Protein AF-A0A967I4G0-F1 (afdb_monomer)

Mean predicted aligned error: 12.25 Å

Structure (mmCIF, N/CA/C/O backbone):
data_AF-A0A967I4G0-F1
#
_entry.id   AF-A0A967I4G0-F1
#
loop_
_atom_site.group_PDB
_atom_site.id
_atom_site.type_symbol
_atom_site.label_atom_id
_atom_site.label_alt_id
_atom_site.label_comp_id
_atom_site.label_asym_id
_atom_site.label_entity_id
_atom_site.label_seq_id
_atom_site.pdbx_PDB_ins_code
_atom_site.Cartn_x
_atom_site.Cartn_y
_atom_site.Cartn_z
_atom_site.occupancy
_atom_site.B_iso_or_equiv
_atom_site.auth_seq_id
_atom_site.auth_comp_id
_atom_site.auth_asym_id
_atom_site.auth_atom_id
_atom_site.pdbx_PDB_model_num
ATOM 1 N N . MET A 1 1 ? 4.626 -1.215 22.649 1.00 49.34 1 MET A N 1
ATOM 2 C CA . MET A 1 1 ? 3.553 -0.242 22.939 1.00 49.34 1 MET A CA 1
ATOM 3 C C . MET A 1 1 ? 3.989 0.599 24.127 1.00 49.34 1 MET A C 1
ATOM 5 O O . MET A 1 1 ? 4.621 0.041 25.017 1.00 49.34 1 MET A O 1
ATOM 9 N N . GLY A 1 2 ? 3.728 1.909 24.134 1.00 54.84 2 GLY A N 1
ATOM 10 C CA . GLY A 1 2 ? 3.783 2.669 25.385 1.00 54.84 2 GLY A CA 1
ATOM 11 C C . GLY A 1 2 ? 2.720 2.101 26.324 1.00 54.84 2 GLY A C 1
ATOM 12 O O . GLY A 1 2 ? 1.726 1.551 25.845 1.00 54.84 2 GLY A O 1
ATOM 13 N N . ARG A 1 3 ? 2.945 2.145 27.636 1.00 63.28 3 ARG A N 1
ATOM 14 C CA . ARG A 1 3 ? 1.943 1.693 28.605 1.00 63.28 3 ARG A CA 1
ATOM 15 C C . ARG A 1 3 ? 0.714 2.592 28.424 1.00 63.28 3 ARG A C 1
ATOM 17 O O . ARG A 1 3 ? 0.801 3.780 28.715 1.00 63.28 3 ARG A O 1
ATOM 24 N N . ILE A 1 4 ? -0.373 2.062 27.857 1.00 71.00 4 ILE A N 1
ATOM 25 C CA . ILE A 1 4 ? -1.622 2.819 27.714 1.00 71.00 4 ILE A CA 1
ATOM 26 C C . ILE A 1 4 ? -2.096 3.104 29.138 1.00 71.00 4 ILE A C 1
ATOM 28 O O . ILE A 1 4 ? -2.285 2.164 29.915 1.00 71.00 4 ILE A O 1
ATOM 32 N N . ASN A 1 5 ? -2.186 4.385 29.506 1.00 81.44 5 ASN A N 1
ATOM 33 C CA . ASN A 1 5 ? -2.624 4.751 30.846 1.00 81.44 5 ASN A CA 1
ATOM 34 C C . ASN A 1 5 ? -4.075 4.297 31.042 1.00 81.44 5 ASN A C 1
ATOM 36 O O . ASN A 1 5 ? -4.870 4.314 30.101 1.00 81.44 5 ASN A O 1
ATOM 40 N N . ARG A 1 6 ? -4.418 3.901 32.268 1.00 84.00 6 ARG A N 1
ATOM 41 C CA . ARG A 1 6 ? -5.764 3.455 32.621 1.00 84.00 6 ARG A CA 1
ATOM 42 C C . ARG A 1 6 ? -6.803 4.521 32.275 1.00 84.00 6 ARG A C 1
ATOM 44 O O . ARG A 1 6 ? -7.818 4.174 31.695 1.00 84.00 6 ARG A O 1
ATOM 51 N N . GLU A 1 7 ? -6.498 5.791 32.527 1.00 86.38 7 GLU A N 1
ATOM 52 C CA . GLU A 1 7 ? -7.340 6.947 32.173 1.00 86.38 7 GLU A CA 1
ATOM 53 C C . GLU A 1 7 ? -7.761 6.952 30.699 1.00 86.38 7 GLU A C 1
ATOM 55 O O . GLU A 1 7 ? -8.931 7.130 30.393 1.00 86.38 7 GLU A O 1
ATOM 60 N N . ILE A 1 8 ? -6.835 6.656 29.788 1.00 86.38 8 ILE A N 1
ATOM 61 C CA . ILE A 1 8 ? -7.104 6.658 28.344 1.00 86.38 8 ILE A CA 1
ATOM 62 C C . ILE A 1 8 ? -7.954 5.449 27.949 1.00 86.38 8 ILE A C 1
ATOM 64 O O . ILE A 1 8 ? -8.812 5.542 27.080 1.00 86.38 8 ILE A O 1
ATOM 68 N N . ILE A 1 9 ? -7.759 4.300 28.604 1.00 90.00 9 ILE A N 1
ATOM 69 C CA . ILE A 1 9 ? -8.622 3.128 28.395 1.00 90.00 9 ILE A CA 1
ATOM 70 C C . ILE A 1 9 ? -10.056 3.441 28.845 1.00 90.00 9 ILE A C 1
ATOM 72 O O . ILE A 1 9 ? -11.003 3.036 28.172 1.00 90.00 9 ILE A O 1
ATOM 76 N N . GLU A 1 10 ? -10.221 4.141 29.970 1.00 90.25 10 GLU A N 1
ATOM 77 C CA . GLU A 1 10 ? -11.528 4.598 30.455 1.00 90.25 10 GLU A CA 1
ATOM 78 C C . GLU A 1 10 ? -12.162 5.607 29.490 1.00 90.25 10 GLU A C 1
ATOM 80 O O . GLU A 1 10 ? -13.326 5.447 29.140 1.00 90.25 10 GLU A O 1
ATOM 85 N N . GLU A 1 11 ? -11.395 6.586 29.004 1.00 91.69 11 GLU A N 1
ATOM 86 C CA . GLU A 1 11 ? -11.850 7.588 28.032 1.00 91.69 11 GLU A CA 1
ATOM 87 C C . GLU A 1 11 ? -12.345 6.932 26.736 1.00 91.69 11 GLU A C 1
ATOM 89 O O . GLU A 1 11 ? -13.460 7.191 26.282 1.00 91.69 11 GLU A O 1
ATOM 94 N N . VAL A 1 12 ? -11.562 5.998 26.186 1.00 92.44 12 VAL A N 1
ATOM 95 C CA . VAL A 1 12 ? -11.944 5.226 24.994 1.00 92.44 12 VAL A CA 1
ATOM 96 C C . VAL A 1 12 ? -13.203 4.402 25.247 1.00 92.44 12 VAL A C 1
ATOM 98 O O . VAL A 1 12 ? -14.070 4.328 24.378 1.00 92.44 12 VAL A O 1
ATOM 101 N N . ARG A 1 13 ? -13.334 3.792 26.430 1.00 91.75 13 ARG A N 1
ATOM 102 C CA . ARG A 1 13 ? -14.531 3.021 26.783 1.00 91.75 13 ARG A CA 1
ATOM 103 C C . ARG A 1 13 ? -15.763 3.909 26.919 1.00 91.75 13 ARG A C 1
ATOM 105 O O . ARG A 1 13 ? -16.829 3.506 26.479 1.00 91.75 13 ARG A O 1
ATOM 112 N N . ALA A 1 14 ? -15.618 5.087 27.518 1.00 91.25 14 ALA A N 1
ATOM 113 C CA . ALA A 1 14 ? -16.711 6.028 27.729 1.00 91.25 14 ALA A CA 1
ATOM 114 C C . ALA A 1 14 ? -17.219 6.632 26.411 1.00 91.25 14 ALA A C 1
ATOM 116 O O . ALA A 1 14 ? -18.417 6.863 26.270 1.00 91.25 14 ALA A O 1
ATOM 117 N N . ALA A 1 15 ? -16.331 6.850 25.437 1.00 92.06 15 ALA A N 1
ATOM 118 C CA . ALA A 1 15 ? -16.714 7.321 24.106 1.00 92.06 15 ALA A CA 1
ATOM 119 C C . ALA A 1 15 ? -17.385 6.232 23.246 1.00 92.06 15 ALA A C 1
ATOM 121 O O . ALA A 1 15 ? -18.187 6.538 22.363 1.00 92.06 15 ALA A O 1
ATOM 122 N N . ALA A 1 16 ? -17.062 4.960 23.488 1.00 93.31 16 ALA A N 1
ATOM 123 C CA . ALA A 1 16 ? -17.513 3.843 22.671 1.00 93.31 16 ALA A CA 1
ATOM 124 C C . ALA A 1 16 ? -18.860 3.270 23.136 1.00 93.31 16 ALA A C 1
ATOM 126 O O . ALA A 1 16 ? -18.896 2.344 23.946 1.00 93.31 16 ALA A O 1
ATOM 127 N N . ASN A 1 17 ? -19.967 3.752 22.557 1.00 94.19 17 ASN A N 1
ATOM 128 C CA . ASN A 1 17 ? -21.273 3.127 22.775 1.00 94.19 17 ASN A CA 1
ATOM 129 C C . ASN A 1 17 ? -21.304 1.718 22.155 1.00 94.19 17 ASN A C 1
ATOM 131 O O . ASN A 1 17 ? -21.181 1.543 20.939 1.00 94.19 17 ASN A O 1
ATOM 135 N N . ILE A 1 18 ? -21.500 0.697 22.992 1.00 95.31 18 ILE A N 1
ATOM 136 C CA . ILE A 1 18 ? -21.485 -0.701 22.556 1.00 95.31 18 ILE A CA 1
ATOM 137 C C . ILE A 1 18 ? -22.593 -1.033 21.544 1.00 95.31 18 ILE A C 1
ATOM 139 O O . ILE A 1 18 ? -22.374 -1.871 20.672 1.00 95.31 18 ILE A O 1
ATOM 143 N N . VAL A 1 19 ? -23.760 -0.386 21.626 1.00 95.56 19 VAL A N 1
ATOM 144 C CA . VAL A 1 19 ? -24.883 -0.606 20.701 1.00 95.56 19 VAL A CA 1
ATOM 145 C C . VAL A 1 19 ? -24.501 -0.151 19.298 1.00 95.56 19 VAL A C 1
ATOM 147 O O . VAL A 1 19 ? -24.737 -0.889 18.344 1.00 95.56 19 VAL A O 1
ATOM 150 N N . ASP A 1 20 ? -23.842 1.001 19.176 1.00 93.56 20 ASP A N 1
ATOM 151 C CA . ASP A 1 20 ? -23.389 1.543 17.891 1.00 93.56 20 ASP A CA 1
ATOM 152 C C . ASP A 1 20 ? -22.274 0.690 17.285 1.00 93.56 20 ASP A C 1
ATOM 154 O O . ASP A 1 20 ? -22.271 0.394 16.085 1.00 93.56 20 ASP A O 1
ATOM 158 N N . ILE A 1 21 ? -21.323 0.262 18.122 1.00 94.12 21 ILE A N 1
ATOM 159 C CA . ILE A 1 21 ? -20.233 -0.602 17.678 1.00 94.12 21 ILE A CA 1
ATOM 160 C C . ILE A 1 21 ? -20.801 -1.933 17.200 1.00 94.12 21 ILE A C 1
ATOM 162 O O . ILE A 1 21 ? -20.600 -2.265 16.038 1.00 94.12 21 ILE A O 1
ATOM 166 N N . VAL A 1 22 ? -21.551 -2.667 18.025 1.00 95.38 22 VAL A N 1
ATOM 167 C CA . VAL A 1 22 ? -22.118 -3.968 17.633 1.00 95.38 22 VAL A CA 1
ATOM 168 C C . VAL A 1 22 ? -23.094 -3.830 16.465 1.00 95.38 22 VAL A C 1
ATOM 170 O O . VAL A 1 22 ? -23.056 -4.649 15.549 1.00 95.38 22 VAL A O 1
ATOM 173 N N . GLY A 1 23 ? -23.932 -2.791 16.461 1.00 93.75 23 GLY A N 1
ATOM 174 C CA . GLY A 1 23 ? -24.919 -2.530 15.413 1.00 93.75 23 GLY A CA 1
ATOM 175 C C . GLY A 1 23 ? -24.299 -2.338 14.028 1.00 93.75 23 GLY A C 1
ATOM 176 O O . GLY A 1 23 ? -24.94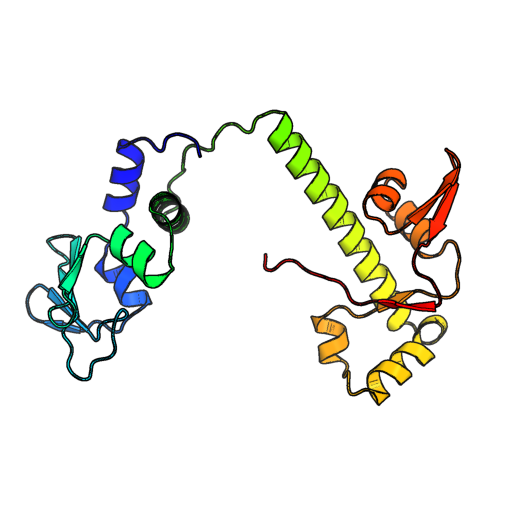8 -2.617 13.023 1.00 93.75 23 GLY A O 1
ATOM 177 N N . SER A 1 24 ? -23.025 -1.933 13.964 1.00 91.88 24 SER A N 1
ATOM 178 C CA . SER A 1 24 ? -22.279 -1.864 12.701 1.00 91.88 24 SER A CA 1
ATOM 179 C C . SER A 1 24 ? -21.849 -3.231 12.144 1.00 91.88 24 SER A C 1
ATOM 181 O O . SER A 1 24 ? -21.518 -3.320 10.966 1.00 91.88 24 SER A O 1
ATOM 183 N N . TYR A 1 25 ? -21.896 -4.295 12.954 1.00 91.38 25 TYR A N 1
ATOM 184 C CA . TYR A 1 25 ? -21.557 -5.670 12.553 1.00 91.38 25 TYR A CA 1
ATOM 185 C C . TYR A 1 25 ? -22.778 -6.585 12.452 1.00 91.38 25 TYR A C 1
ATOM 187 O O . TYR A 1 25 ? -22.784 -7.526 11.662 1.00 91.38 25 TYR A O 1
ATOM 195 N N . VAL A 1 26 ? -23.796 -6.349 13.279 1.00 91.94 26 VAL A N 1
ATOM 196 C CA . VAL A 1 26 ? -24.963 -7.224 13.414 1.00 91.94 26 VAL A CA 1
ATOM 197 C C . VAL A 1 26 ? -26.227 -6.383 13.430 1.00 91.94 26 VAL A C 1
ATOM 199 O O . VAL A 1 26 ? -26.307 -5.372 14.123 1.00 91.94 26 VAL A O 1
ATOM 202 N N . SER A 1 27 ? -27.261 -6.838 12.720 1.00 93.50 27 SER A N 1
ATOM 203 C CA . SER A 1 27 ? -28.579 -6.211 12.801 1.00 93.50 27 SER A CA 1
ATOM 204 C C . SER A 1 27 ? -29.185 -6.427 14.190 1.00 93.50 27 SER A C 1
ATOM 206 O O . SER A 1 27 ? -29.548 -7.543 14.568 1.00 93.50 27 SER A O 1
ATOM 208 N N . LEU A 1 28 ? -29.284 -5.340 14.952 1.00 95.12 28 LEU A N 1
ATOM 209 C CA . LEU A 1 28 ? -29.861 -5.314 16.288 1.00 95.12 28 LEU A CA 1
ATOM 210 C C . LEU A 1 28 ? -31.288 -4.759 16.247 1.00 95.12 28 LEU A C 1
ATOM 212 O O . LEU A 1 28 ? -31.550 -3.715 15.653 1.00 95.12 28 LEU A O 1
ATOM 216 N N . ARG A 1 29 ? -32.219 -5.426 16.933 1.00 94.81 29 ARG A N 1
ATOM 217 C CA . ARG A 1 29 ? -33.592 -4.947 17.145 1.00 94.81 29 ARG A CA 1
ATOM 218 C C . ARG A 1 29 ? -33.825 -4.647 18.616 1.00 94.81 29 ARG A C 1
ATOM 220 O O . ARG A 1 29 ? -33.497 -5.457 19.482 1.00 94.81 29 ARG A O 1
ATOM 227 N N . LYS A 1 30 ? -34.421 -3.493 18.910 1.00 95.38 30 LYS A N 1
ATOM 228 C CA . LYS A 1 30 ? -34.739 -3.097 20.285 1.00 95.38 30 LYS A CA 1
ATOM 229 C C . LYS A 1 30 ? -35.846 -3.988 20.855 1.00 95.38 30 LYS A C 1
ATOM 231 O O . LYS A 1 30 ? -36.896 -4.150 20.237 1.00 95.38 30 LYS A O 1
ATOM 236 N N . ARG A 1 31 ? -35.623 -4.545 22.046 1.00 92.06 31 ARG A N 1
ATOM 237 C CA . ARG A 1 31 ? -36.577 -5.372 22.795 1.00 92.06 31 ARG A CA 1
ATOM 238 C C . ARG A 1 31 ? -36.558 -4.959 24.267 1.00 92.06 31 ARG A C 1
ATOM 240 O O . ARG A 1 31 ? -35.669 -5.331 25.033 1.00 92.06 31 ARG A O 1
ATOM 247 N N . GLY A 1 32 ? -37.550 -4.163 24.661 1.00 92.19 32 GLY A N 1
ATOM 248 C CA . GLY A 1 32 ? -37.581 -3.536 25.982 1.00 92.19 32 GLY A CA 1
ATOM 249 C C . GLY A 1 32 ? -36.410 -2.563 26.158 1.00 92.19 32 GLY A C 1
ATOM 250 O O . GLY A 1 32 ? -36.247 -1.638 25.362 1.00 92.19 32 GLY A O 1
ATOM 251 N N . LYS A 1 33 ? -35.594 -2.782 27.194 1.00 91.38 33 LYS A N 1
ATOM 252 C CA . LYS A 1 33 ? -34.411 -1.959 27.504 1.00 91.38 33 LYS A CA 1
ATOM 253 C C . LYS A 1 33 ? -33.136 -2.380 26.760 1.00 91.38 33 LYS A C 1
ATOM 255 O O . LYS A 1 33 ? -32.160 -1.641 26.778 1.00 91.38 33 LYS A O 1
ATOM 260 N N . ASN A 1 34 ? -33.134 -3.553 26.130 1.00 96.31 34 ASN A N 1
ATOM 261 C CA . ASN A 1 34 ? -31.957 -4.120 25.473 1.00 96.31 34 ASN A CA 1
ATOM 262 C C . ASN A 1 34 ? -32.158 -4.203 23.957 1.00 96.31 34 ASN A C 1
ATOM 264 O O . ASN A 1 34 ? -33.260 -4.019 23.439 1.00 96.31 34 ASN A O 1
ATOM 268 N N . TYR A 1 35 ? -31.085 -4.535 23.254 1.00 97.25 35 TYR A N 1
ATOM 269 C CA . TYR A 1 35 ? -31.076 -4.835 21.831 1.00 97.25 35 TYR A CA 1
ATOM 270 C C . TYR A 1 35 ? -30.759 -6.313 21.624 1.00 97.25 35 TYR A C 1
ATOM 272 O O . TYR A 1 35 ? -29.977 -6.881 22.379 1.00 97.25 35 TYR A O 1
ATOM 280 N N . MET A 1 36 ? -31.375 -6.941 20.628 1.00 96.75 36 MET A N 1
ATOM 281 C CA . MET A 1 36 ? -31.236 -8.370 20.357 1.00 96.75 36 MET A CA 1
ATOM 282 C C . MET A 1 36 ? -30.958 -8.624 18.873 1.00 96.75 36 MET A C 1
ATOM 284 O O . MET A 1 36 ? -31.534 -7.951 18.017 1.00 96.75 36 MET A O 1
ATOM 288 N N . GLY A 1 37 ? -30.101 -9.597 18.570 1.00 95.62 37 GLY A N 1
ATOM 289 C CA . GLY A 1 37 ? -29.737 -10.001 17.211 1.00 95.62 37 GLY A CA 1
ATOM 290 C C . GLY A 1 37 ? -29.201 -11.432 17.156 1.00 95.62 37 GLY A C 1
ATOM 291 O O . GLY A 1 37 ? -29.178 -12.137 18.167 1.00 95.62 37 GLY A O 1
ATOM 292 N N . LEU A 1 38 ? -28.790 -11.866 15.965 1.00 96.19 38 LEU A N 1
ATOM 293 C CA . LEU A 1 38 ? -28.080 -13.135 15.785 1.00 96.19 38 LEU A CA 1
ATOM 294 C C . LEU A 1 38 ? -26.639 -12.993 16.274 1.00 96.19 38 LEU A C 1
ATOM 296 O O . LEU A 1 38 ? -26.001 -11.969 16.039 1.00 96.19 38 LEU A O 1
ATOM 300 N N . CYS A 1 39 ? -26.113 -14.010 16.945 1.00 95.25 39 CYS A N 1
ATOM 301 C CA . CYS A 1 39 ? -24.733 -13.973 17.402 1.00 95.25 39 CYS A CA 1
ATOM 302 C C . CYS A 1 39 ? -23.734 -13.969 16.231 1.00 95.25 39 CYS A C 1
ATOM 304 O O . CYS A 1 39 ? -23.818 -14.829 15.356 1.00 95.25 39 CYS A O 1
ATOM 306 N N . PRO A 1 40 ? -22.732 -13.069 16.226 1.00 93.56 40 PRO A N 1
ATOM 307 C CA . PRO A 1 40 ? -21.667 -13.095 15.225 1.00 93.56 40 PRO A CA 1
ATOM 308 C C . PRO A 1 40 ? -20.578 -14.139 15.526 1.00 93.56 40 PRO A C 1
ATOM 310 O O . PRO A 1 40 ? -19.663 -14.312 14.727 1.00 93.56 40 PRO A O 1
ATOM 313 N N . PHE A 1 41 ? -20.628 -14.806 16.686 1.00 94.19 41 PHE A N 1
ATOM 314 C CA . PHE A 1 41 ? -19.570 -15.710 17.158 1.00 94.19 41 PHE A CA 1
ATOM 315 C C . PHE A 1 41 ? -19.896 -17.197 16.993 1.00 94.19 41 PHE A C 1
ATOM 317 O O . PHE A 1 41 ? -18.999 -18.030 17.109 1.00 94.19 41 PHE A O 1
ATOM 324 N N . HIS A 1 42 ? -21.154 -17.549 16.730 1.00 93.31 42 HIS A N 1
ATOM 325 C CA . HIS A 1 42 ? -21.575 -18.919 16.435 1.00 93.31 42 HIS A CA 1
ATOM 326 C C . HIS A 1 42 ? -22.805 -18.910 15.525 1.00 93.31 42 HIS A C 1
ATOM 328 O O . HIS A 1 42 ? -23.552 -17.937 15.485 1.00 93.31 42 HIS A O 1
ATOM 334 N N . GLY A 1 43 ? -23.020 -19.998 14.785 1.00 91.69 43 GLY A N 1
ATOM 335 C CA . GLY A 1 43 ? -24.183 -20.130 13.909 1.00 91.69 43 GLY A CA 1
ATOM 336 C C . GLY A 1 43 ? -25.445 -20.503 14.688 1.00 91.69 43 GLY A C 1
ATOM 337 O O . GLY A 1 43 ? -25.491 -21.561 15.313 1.00 91.69 43 GLY A O 1
ATOM 338 N N . GLU A 1 44 ? -26.480 -19.669 14.608 1.00 91.12 44 GLU A N 1
ATOM 339 C CA . GLU A 1 44 ? -27.808 -19.928 15.174 1.00 91.12 44 GLU A CA 1
ATOM 340 C C . GLU A 1 44 ? -28.924 -19.399 14.265 1.00 91.12 44 GLU A C 1
ATOM 342 O O . GLU A 1 44 ? -28.692 -18.534 13.420 1.00 91.12 44 GLU A O 1
ATOM 347 N N . LYS A 1 45 ? -30.139 -19.940 14.424 1.00 90.50 45 LYS A N 1
ATOM 348 C CA . LYS A 1 45 ? -31.337 -19.476 13.699 1.00 90.50 45 LYS A CA 1
ATOM 349 C C . LYS A 1 45 ? -32.157 -18.472 14.505 1.00 90.50 45 LYS A C 1
ATOM 351 O O . LYS A 1 45 ? -32.733 -17.556 13.925 1.00 90.50 45 LYS A O 1
ATOM 356 N N . ASP A 1 46 ? -32.186 -18.643 15.823 1.00 92.06 46 ASP A N 1
ATOM 357 C CA . ASP A 1 46 ? -32.947 -17.797 16.733 1.00 92.06 46 ASP A CA 1
ATOM 358 C C . ASP A 1 46 ? -32.032 -16.748 17.385 1.00 92.06 46 ASP A C 1
ATOM 360 O O . ASP A 1 46 ? -30.939 -17.099 17.831 1.00 92.06 46 ASP A O 1
ATOM 364 N N . PRO A 1 47 ? -32.446 -15.469 17.471 1.00 93.12 47 PRO A N 1
ATOM 365 C CA . PRO A 1 47 ? -31.644 -14.419 18.097 1.00 93.12 47 PRO A CA 1
ATOM 366 C C . PRO A 1 47 ? -31.360 -14.706 19.578 1.00 93.12 47 PRO A C 1
ATOM 368 O O . PRO A 1 47 ? -32.270 -14.631 20.407 1.00 93.12 47 PRO A O 1
ATOM 371 N N . SER A 1 48 ? -30.100 -14.975 19.933 1.00 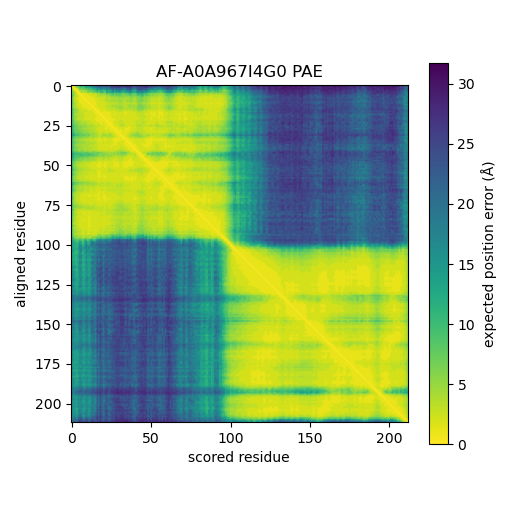94.38 48 SER A N 1
ATOM 372 C CA . SER A 1 48 ? -29.680 -15.140 21.334 1.00 94.38 48 SER A CA 1
ATOM 373 C C . SER A 1 48 ? -28.676 -14.083 21.805 1.00 94.38 48 SER A C 1
ATOM 375 O O . SER A 1 48 ? -28.362 -14.007 22.999 1.00 94.38 48 SER A O 1
ATOM 377 N N . PHE A 1 49 ? -28.203 -13.224 20.899 1.00 97.12 49 PHE A N 1
ATOM 378 C CA . PHE A 1 49 ? -27.243 -12.170 21.198 1.00 97.12 49 PHE A CA 1
ATOM 379 C C . PHE A 1 49 ? -27.946 -10.925 21.726 1.00 97.12 49 PHE A C 1
ATOM 381 O O . PHE A 1 49 ? -28.756 -10.323 21.027 1.00 97.12 49 PHE A O 1
ATOM 388 N N . THR A 1 50 ? -27.638 -10.525 22.958 1.00 96.94 50 THR A N 1
ATOM 389 C CA . THR A 1 50 ? -28.244 -9.373 23.631 1.00 96.94 50 THR A CA 1
ATOM 390 C C . THR A 1 50 ? -27.193 -8.316 23.944 1.00 96.94 50 THR A C 1
ATOM 392 O O . THR A 1 50 ? -26.135 -8.628 24.482 1.00 96.94 50 THR A O 1
ATOM 395 N N . VAL A 1 51 ? -27.507 -7.054 23.665 1.00 97.56 51 VAL A N 1
ATOM 396 C CA . VAL A 1 51 ? -26.688 -5.884 23.997 1.00 97.56 51 VAL A CA 1
ATOM 397 C C . VAL A 1 51 ? -27.472 -4.981 24.939 1.00 97.56 51 VAL A C 1
ATOM 399 O O . VAL A 1 51 ? -28.623 -4.633 24.667 1.00 97.56 51 VAL A O 1
ATOM 402 N N . SER A 1 52 ? -26.860 -4.613 26.060 1.00 96.62 52 SER A N 1
ATOM 403 C CA . SER A 1 52 ? -27.446 -3.710 27.045 1.00 96.62 52 SER A CA 1
ATOM 404 C C . SER A 1 52 ? -26.811 -2.331 26.928 1.00 96.62 52 SER A C 1
ATOM 406 O O . SER A 1 52 ? -25.622 -2.178 27.196 1.00 96.62 52 SER A O 1
ATOM 408 N N . ASP A 1 53 ? -27.618 -1.340 26.555 1.00 94.19 53 ASP A N 1
ATOM 409 C CA . ASP A 1 53 ? -27.196 0.064 26.461 1.00 94.19 53 ASP A CA 1
ATOM 410 C C . ASP A 1 53 ? -26.903 0.649 27.852 1.00 94.19 53 ASP A C 1
ATOM 412 O O . ASP A 1 53 ? -25.889 1.296 28.071 1.00 94.19 53 ASP A O 1
ATOM 416 N N . GLU A 1 54 ? -27.726 0.322 28.850 1.00 93.50 54 GLU A N 1
ATOM 417 C CA . GLU A 1 54 ? -27.532 0.790 30.229 1.00 93.50 54 GLU A CA 1
ATOM 418 C C . GLU A 1 54 ? -26.244 0.236 30.858 1.00 93.50 54 GLU A C 1
ATOM 420 O O . GLU A 1 54 ? -25.506 0.957 31.524 1.00 93.50 54 GLU A O 1
ATOM 425 N N . LYS A 1 55 ? -25.954 -1.052 30.638 1.00 94.38 55 LYS A N 1
ATOM 426 C CA . LYS A 1 55 ? -24.781 -1.713 31.227 1.00 94.38 55 LYS A CA 1
ATOM 427 C C . LYS A 1 55 ? -23.528 -1.633 30.353 1.00 94.38 55 LYS A C 1
ATOM 429 O O . LYS A 1 55 ? -22.466 -2.033 30.818 1.00 94.38 55 LYS A O 1
ATOM 434 N N . GLN A 1 56 ? -23.650 -1.178 29.105 1.00 95.38 56 GLN A N 1
ATOM 435 C CA . GLN A 1 56 ? -22.574 -1.151 28.106 1.00 95.38 56 GLN A CA 1
ATOM 436 C C . GLN A 1 56 ? -21.849 -2.508 27.940 1.00 95.38 56 GLN A C 1
ATOM 438 O O . GLN A 1 56 ? -20.625 -2.583 27.822 1.00 95.38 56 GLN A O 1
ATOM 443 N N . ILE A 1 57 ? -22.620 -3.604 27.925 1.00 96.69 57 ILE A N 1
ATOM 444 C CA . ILE A 1 57 ? -22.125 -4.983 27.754 1.00 96.69 57 ILE A CA 1
ATOM 445 C C . ILE A 1 57 ? -22.973 -5.765 26.751 1.00 96.69 57 ILE A C 1
ATOM 447 O O . ILE A 1 57 ? -24.149 -5.459 26.534 1.00 96.69 57 ILE A O 1
ATOM 451 N N . PHE A 1 58 ? -22.389 -6.821 26.188 1.00 97.38 58 PHE A N 1
ATOM 452 C CA . PHE A 1 58 ? -23.111 -7.833 25.426 1.00 97.38 58 PHE A CA 1
ATOM 453 C C . PHE A 1 58 ? -23.093 -9.184 26.147 1.00 97.38 58 PHE A C 1
ATOM 455 O O . PHE A 1 58 ? -22.179 -9.492 26.917 1.00 97.38 58 PHE A O 1
ATOM 462 N N . HIS A 1 59 ? -24.098 -10.004 25.865 1.00 97.44 59 HIS A N 1
ATOM 463 C CA . HIS A 1 59 ? -24.168 -11.393 26.289 1.00 97.44 59 HIS A CA 1
ATOM 464 C C . HIS A 1 59 ? -24.946 -12.217 25.263 1.00 97.44 59 HIS A C 1
ATOM 466 O O . HIS A 1 59 ? -26.047 -11.849 24.855 1.00 97.44 59 HIS A O 1
ATOM 472 N N . CYS A 1 60 ? -24.395 -13.361 24.886 1.00 96.94 60 CYS A N 1
ATOM 473 C CA . CYS A 1 60 ? -25.021 -14.329 24.011 1.00 96.94 60 CYS A CA 1
ATOM 474 C C . CYS A 1 60 ? -25.534 -15.521 24.817 1.00 96.94 60 CYS A C 1
ATOM 476 O O . CYS A 1 60 ? -24.745 -16.263 25.396 1.00 96.94 60 CYS A O 1
ATOM 478 N N . PHE A 1 61 ? -26.846 -15.749 24.818 1.00 95.31 61 PHE A N 1
ATOM 479 C CA . PHE A 1 61 ? -27.442 -16.859 25.569 1.00 95.31 61 PHE A CA 1
ATOM 480 C C . PHE A 1 61 ? -27.233 -18.233 24.912 1.00 95.31 61 PHE A C 1
ATOM 482 O O . PHE A 1 61 ? -27.318 -19.236 25.609 1.00 95.31 61 PHE A O 1
ATOM 489 N N . GLY A 1 62 ? -26.922 -18.291 23.611 1.00 93.94 62 GLY A N 1
ATOM 490 C CA . GLY A 1 62 ? -26.618 -19.543 22.909 1.00 93.94 62 GLY A CA 1
ATOM 491 C C . GLY A 1 62 ? -25.219 -20.105 23.192 1.00 93.94 62 GLY A C 1
ATOM 492 O O . GLY A 1 62 ? -25.086 -21.284 23.502 1.00 93.94 62 GLY A O 1
ATOM 493 N N . CYS A 1 63 ? -24.170 -19.278 23.107 1.00 94.38 63 CYS A N 1
ATOM 494 C CA . CYS A 1 63 ? -22.775 -19.729 23.255 1.00 94.38 63 CYS A CA 1
ATOM 495 C C . CYS A 1 63 ? -22.059 -19.223 24.517 1.00 94.38 63 CYS A C 1
ATOM 497 O O . CYS A 1 63 ? -20.896 -19.556 24.735 1.00 94.38 63 CYS A O 1
ATOM 499 N N . GLY A 1 64 ? -22.710 -18.387 25.331 1.00 95.00 64 GLY A N 1
ATOM 500 C CA . GLY A 1 64 ? -22.131 -17.814 26.551 1.00 95.00 64 GLY A CA 1
ATOM 501 C C . GLY A 1 64 ? -21.109 -16.697 26.317 1.00 95.00 64 GLY A C 1
ATOM 502 O O . GLY A 1 64 ? -20.517 -16.202 27.273 1.00 95.00 64 GLY A O 1
ATOM 503 N N . ALA A 1 65 ? -20.874 -16.273 25.070 1.00 95.75 65 ALA A N 1
ATOM 504 C CA . ALA A 1 65 ? -19.985 -15.150 24.796 1.00 95.75 65 ALA A CA 1
ATOM 505 C C . ALA A 1 65 ? -20.528 -13.869 25.444 1.00 95.75 65 ALA A C 1
ATOM 507 O O . ALA A 1 65 ? -21.658 -13.462 25.181 1.00 95.75 65 ALA A O 1
ATOM 508 N N . SER A 1 66 ? -19.710 -13.204 26.252 1.00 96.81 66 SER A N 1
ATOM 509 C CA . SER A 1 66 ? -20.088 -11.975 26.946 1.00 96.81 66 SER A CA 1
ATOM 510 C C . SER A 1 66 ? -18.897 -11.052 27.127 1.00 96.81 66 SER A C 1
ATOM 512 O O . SER A 1 66 ? -17.760 -11.527 27.190 1.00 96.81 66 SER A O 1
ATOM 514 N N . GLY A 1 67 ? -19.154 -9.759 27.286 1.00 96.19 67 GLY A N 1
ATOM 515 C CA . GLY A 1 67 ? -18.118 -8.804 27.652 1.00 96.19 67 GLY A CA 1
ATOM 516 C C . GLY A 1 67 ? -18.459 -7.363 27.305 1.00 96.19 67 GLY A C 1
ATOM 517 O O . GLY A 1 67 ? -19.601 -7.018 26.997 1.00 96.19 67 GLY A O 1
ATOM 518 N N . SER A 1 68 ? -17.434 -6.526 27.380 1.00 96.00 68 SER A N 1
ATOM 519 C CA . SER A 1 68 ? -17.460 -5.121 26.992 1.00 96.00 68 SER A CA 1
ATOM 520 C C . SER A 1 68 ? -17.324 -4.941 25.476 1.00 96.00 68 SER A C 1
ATOM 522 O O . SER A 1 68 ? -17.128 -5.892 24.714 1.00 96.00 68 SER A O 1
ATOM 524 N N . VAL A 1 69 ? -17.356 -3.684 25.033 1.00 95.62 69 VAL A N 1
ATOM 525 C CA . VAL A 1 69 ? -17.065 -3.305 23.644 1.00 95.62 69 VAL A CA 1
ATOM 526 C C . VAL A 1 69 ? -15.673 -3.765 23.177 1.00 95.62 69 VAL A C 1
ATOM 528 O O . VAL A 1 69 ? -15.509 -4.147 22.018 1.00 95.62 69 VAL A O 1
ATOM 531 N N . PHE A 1 70 ? -14.679 -3.812 24.075 1.00 96.00 70 PHE A N 1
ATOM 532 C CA . PHE A 1 70 ? -13.346 -4.323 23.743 1.00 96.00 70 PHE A CA 1
ATOM 533 C C . PHE A 1 70 ? -13.381 -5.828 23.494 1.00 96.00 70 PHE A C 1
ATOM 535 O O . PHE A 1 70 ? -12.852 -6.285 22.486 1.00 96.00 70 PHE A O 1
ATOM 542 N N . ASP A 1 71 ? -14.051 -6.589 24.363 1.00 96.31 71 ASP A N 1
ATOM 543 C CA . ASP A 1 71 ? -14.180 -8.043 24.221 1.00 96.31 71 ASP A CA 1
ATOM 544 C C . ASP A 1 71 ? -14.891 -8.415 22.916 1.00 96.31 71 ASP A C 1
ATOM 546 O O . ASP A 1 71 ? -14.525 -9.388 22.252 1.00 96.31 71 ASP A O 1
ATOM 550 N N . PHE A 1 72 ? -15.880 -7.611 22.517 1.00 96.25 72 PHE A N 1
ATOM 551 C CA . PHE A 1 72 ? -16.569 -7.775 21.245 1.00 96.25 72 PHE A CA 1
ATOM 552 C C . PHE A 1 72 ? -15.613 -7.607 20.057 1.00 96.25 72 PHE A C 1
ATOM 554 O O . PHE A 1 72 ? -15.578 -8.466 19.175 1.00 96.25 72 PHE A O 1
ATOM 561 N N . LEU A 1 73 ? -14.813 -6.535 20.029 1.00 94.75 73 LEU A N 1
ATOM 562 C CA . LEU A 1 73 ? -13.842 -6.284 18.954 1.00 94.75 73 LEU A CA 1
ATOM 563 C C . LEU A 1 73 ? -12.722 -7.321 18.925 1.00 94.75 73 LEU A C 1
ATOM 565 O O . LEU A 1 73 ? -12.354 -7.808 17.858 1.00 94.75 73 LEU A O 1
ATOM 569 N N . MET A 1 74 ? -12.218 -7.707 20.096 1.00 95.06 74 MET A N 1
ATOM 570 C CA . MET A 1 74 ? -11.209 -8.755 20.217 1.00 95.06 74 MET A CA 1
ATOM 571 C C . MET A 1 74 ? -11.699 -10.065 19.599 1.00 95.06 74 MET A C 1
ATOM 573 O O . MET A 1 74 ? -10.970 -10.687 18.834 1.00 95.06 74 MET A O 1
ATOM 577 N N . ARG A 1 75 ? -12.950 -10.459 19.867 1.00 94.19 75 ARG A N 1
ATOM 578 C CA . ARG A 1 75 ? -13.536 -11.689 19.317 1.00 94.19 75 ARG A CA 1
ATOM 579 C C . ARG A 1 75 ? -13.902 -11.571 17.841 1.00 94.19 75 ARG A C 1
ATOM 581 O O . ARG A 1 75 ? -13.607 -12.480 17.077 1.00 94.19 75 ARG A O 1
ATOM 588 N N . SER A 1 76 ? -14.534 -10.472 17.437 1.00 91.75 76 SER A N 1
ATOM 589 C CA . SER A 1 76 ? -15.023 -10.292 16.060 1.00 91.75 76 SER A CA 1
ATOM 590 C C . SER A 1 76 ? -13.897 -10.092 15.049 1.00 91.75 76 SER A C 1
ATOM 592 O O . SER A 1 76 ? -14.019 -10.530 13.909 1.00 91.75 76 SER A O 1
ATOM 594 N N . ARG A 1 77 ? -12.793 -9.456 15.457 1.00 88.88 77 ARG A N 1
ATOM 595 C CA . ARG A 1 77 ? -11.667 -9.117 14.576 1.00 88.88 77 ARG A CA 1
ATOM 596 C C . ARG A 1 77 ? -10.360 -9.831 14.922 1.00 88.88 77 ARG A C 1
ATOM 598 O O . ARG A 1 77 ? -9.339 -9.534 14.310 1.00 88.88 77 ARG A O 1
ATOM 605 N N . ASN A 1 78 ? -10.389 -10.764 15.876 1.00 90.38 78 ASN A N 1
ATOM 606 C CA . ASN A 1 78 ? -9.210 -11.472 16.380 1.00 90.38 78 ASN A CA 1
ATOM 607 C C . ASN A 1 78 ? -8.080 -10.509 16.802 1.00 90.38 78 ASN A C 1
ATOM 609 O O . ASN A 1 78 ? -6.916 -10.685 16.441 1.00 90.38 78 ASN A O 1
ATOM 613 N N . LEU A 1 79 ? -8.451 -9.449 17.523 1.00 90.62 79 LEU A N 1
ATOM 614 C CA . LEU A 1 79 ? -7.531 -8.412 17.988 1.00 90.62 79 LEU A CA 1
ATOM 615 C C . LEU A 1 79 ? -7.043 -8.716 19.402 1.00 90.62 79 LEU A C 1
ATOM 617 O O . LEU A 1 79 ? -7.790 -9.212 20.247 1.00 90.62 79 LEU A O 1
ATOM 621 N N . SER A 1 80 ? -5.809 -8.324 19.703 1.00 90.69 80 SER A N 1
ATOM 622 C CA . SER A 1 80 ? -5.372 -8.161 21.088 1.00 90.69 80 SER A CA 1
ATOM 623 C C . SER A 1 80 ? -6.109 -6.994 21.755 1.00 90.69 80 SER A C 1
ATOM 625 O O . SER A 1 80 ? -6.590 -6.071 21.095 1.00 90.69 80 SER A O 1
ATOM 627 N N . PHE A 1 81 ? -6.144 -6.974 23.090 1.00 89.94 81 PHE A N 1
ATOM 628 C CA . PHE A 1 81 ? -6.747 -5.864 23.839 1.00 89.94 81 PHE A CA 1
ATOM 629 C C . PHE A 1 81 ? -6.156 -4.500 23.443 1.00 89.94 81 PHE A C 1
ATOM 631 O O . PHE A 1 81 ? -6.878 -3.525 23.259 1.00 89.94 81 PHE A O 1
ATOM 638 N N . ALA A 1 82 ? -4.836 -4.433 23.250 1.00 87.75 82 ALA A N 1
ATOM 639 C CA . ALA A 1 82 ? -4.160 -3.195 22.882 1.00 87.75 82 ALA A CA 1
ATOM 640 C C . ALA A 1 82 ? -4.529 -2.716 21.464 1.00 87.75 82 ALA A C 1
ATOM 642 O O . ALA A 1 82 ? -4.610 -1.511 21.221 1.00 87.75 82 ALA A O 1
ATOM 643 N N . GLU A 1 83 ? -4.773 -3.643 20.535 1.00 87.94 83 GLU A N 1
ATOM 644 C CA . GLU A 1 83 ? -5.274 -3.332 19.193 1.00 87.94 83 GLU A CA 1
ATOM 645 C C . GLU A 1 83 ? -6.738 -2.886 19.227 1.00 87.94 83 GLU A C 1
ATOM 647 O O . GLU A 1 83 ? -7.066 -1.895 18.581 1.00 87.94 83 GLU A O 1
ATOM 652 N N . ALA A 1 84 ? -7.587 -3.527 20.038 1.00 92.19 84 ALA A N 1
ATOM 653 C CA . ALA A 1 84 ? -8.979 -3.116 20.228 1.00 92.19 84 ALA A CA 1
ATOM 654 C C . ALA A 1 84 ? -9.091 -1.699 20.823 1.00 92.19 84 ALA A C 1
ATOM 656 O O . ALA A 1 84 ? -9.880 -0.884 20.344 1.00 92.19 84 ALA A O 1
ATOM 657 N N . VAL A 1 85 ? -8.251 -1.364 21.813 1.00 91.94 85 VAL A N 1
ATOM 658 C CA . VAL A 1 85 ? -8.156 0.004 22.354 1.00 91.94 85 VAL A CA 1
ATOM 659 C C . VAL A 1 85 ? -7.713 0.990 21.274 1.00 91.94 85 VAL A C 1
ATOM 661 O O . VAL A 1 85 ? -8.294 2.064 21.158 1.00 91.94 85 VAL A O 1
ATOM 664 N N . LYS A 1 86 ? -6.718 0.631 20.455 1.00 89.69 86 LYS A N 1
ATOM 665 C CA . LYS A 1 86 ? -6.229 1.481 19.359 1.00 89.69 86 LYS A CA 1
ATOM 666 C C . LYS A 1 86 ? -7.274 1.722 18.280 1.00 89.69 86 LYS A C 1
ATOM 668 O O . LYS A 1 86 ? -7.376 2.833 17.772 1.00 89.69 86 LYS A O 1
ATOM 673 N N . GLU A 1 87 ? -8.038 0.700 17.935 1.00 90.50 87 GLU A N 1
ATOM 674 C CA . GLU A 1 87 ? -9.099 0.803 16.945 1.00 90.50 87 GLU A CA 1
ATOM 675 C C . GLU A 1 87 ? -10.204 1.760 17.390 1.00 90.50 87 GLU A C 1
ATOM 677 O O . GLU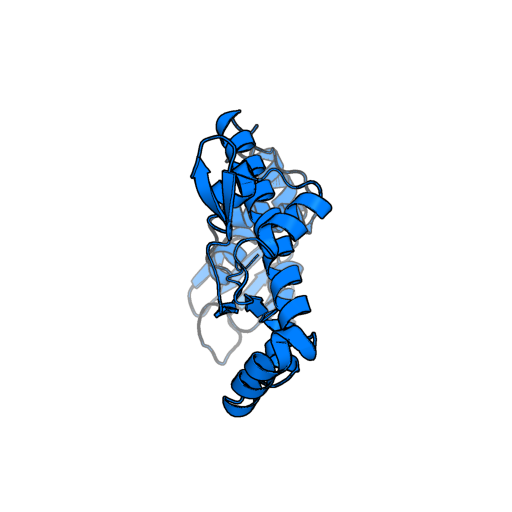 A 1 87 ? -10.564 2.669 16.641 1.00 90.50 87 GLU A O 1
ATOM 682 N N . LEU A 1 88 ? -10.687 1.609 18.626 1.00 91.88 88 LEU A N 1
ATOM 683 C CA . LEU A 1 88 ? -11.695 2.510 19.179 1.00 91.88 88 LEU A CA 1
ATOM 684 C C . LEU A 1 88 ? -11.143 3.923 19.375 1.00 91.88 88 LEU A C 1
ATOM 686 O O . LEU A 1 88 ? -11.802 4.882 18.989 1.00 91.88 88 LEU A O 1
ATOM 690 N N . ALA A 1 89 ? -9.919 4.067 19.882 1.00 90.50 89 ALA A N 1
ATOM 691 C CA . ALA A 1 89 ? -9.291 5.375 20.029 1.00 90.50 89 ALA A CA 1
ATOM 692 C C . ALA A 1 89 ? -9.180 6.112 18.686 1.00 90.50 89 ALA A C 1
ATOM 694 O O . ALA A 1 89 ? -9.541 7.280 18.597 1.00 90.50 89 ALA A O 1
ATOM 695 N N . ASN A 1 90 ? -8.778 5.419 17.615 1.00 89.31 90 ASN A N 1
ATOM 696 C CA . ASN A 1 90 ? -8.749 5.994 16.270 1.00 89.31 90 ASN A CA 1
ATOM 697 C C . ASN A 1 90 ? -10.151 6.376 15.771 1.00 89.31 90 ASN A C 1
ATOM 699 O O . ASN A 1 90 ? -10.314 7.438 15.179 1.00 89.31 90 ASN A O 1
ATOM 703 N N . ARG A 1 91 ? -11.163 5.528 16.009 1.00 90.31 91 ARG A N 1
ATOM 704 C CA . ARG A 1 91 ? -12.552 5.776 15.586 1.00 90.31 91 ARG A CA 1
ATOM 705 C C . ARG A 1 91 ? -13.156 7.012 16.257 1.00 90.31 91 ARG A C 1
ATOM 707 O O . ARG A 1 91 ? -13.904 7.737 15.611 1.00 90.31 91 ARG A O 1
ATOM 714 N N . TYR A 1 92 ? -12.817 7.250 17.522 1.00 89.62 92 TYR A N 1
ATOM 715 C CA . TYR A 1 92 ? -13.297 8.391 18.308 1.00 89.62 92 TYR A CA 1
ATOM 716 C C . TYR A 1 92 ? -12.291 9.551 18.384 1.00 89.62 92 TYR A C 1
ATOM 718 O O . TYR A 1 92 ? -12.491 10.481 19.157 1.00 89.62 92 TYR A O 1
ATOM 726 N N . SER A 1 93 ? -11.223 9.524 17.577 1.00 89.62 93 SER A N 1
ATOM 727 C CA . SER A 1 93 ? -10.165 10.548 17.558 1.00 89.62 93 SER A CA 1
ATOM 728 C C . SER A 1 93 ? -9.519 10.828 18.929 1.00 89.62 93 SER A C 1
ATOM 730 O O . SER A 1 93 ? -9.062 11.941 19.187 1.00 89.62 93 SER A O 1
ATOM 732 N N . ILE A 1 94 ? -9.449 9.821 19.803 1.00 88.00 94 ILE A N 1
ATOM 733 C CA . ILE A 1 94 ? -8.812 9.913 21.121 1.00 88.00 94 ILE A CA 1
ATOM 734 C C . ILE A 1 94 ? -7.304 9.668 20.957 1.00 88.00 94 ILE A C 1
ATOM 736 O O . ILE A 1 94 ? -6.894 8.598 20.486 1.00 88.00 94 ILE A O 1
ATOM 740 N N . PRO A 1 95 ? -6.441 10.627 21.327 1.00 81.50 95 PRO A N 1
ATOM 741 C CA . PRO A 1 95 ? -5.004 10.498 21.142 1.00 81.50 95 PRO A CA 1
ATOM 742 C C . PRO A 1 95 ? -4.420 9.447 22.092 1.00 81.50 95 PRO A C 1
ATOM 744 O O . PRO A 1 95 ? -4.372 9.623 23.306 1.00 81.50 95 PRO A O 1
ATOM 747 N N . LEU A 1 96 ? -3.900 8.351 21.534 1.00 81.06 96 LEU A N 1
ATOM 748 C CA . LEU A 1 96 ? -3.133 7.386 22.317 1.00 81.06 96 LEU A CA 1
ATOM 749 C C . LEU A 1 96 ? -1.688 7.856 22.521 1.00 81.06 96 LEU A C 1
ATOM 751 O O . LEU A 1 96 ? -1.082 8.392 21.587 1.00 81.06 96 LEU A O 1
ATOM 755 N N . PRO A 1 97 ? -1.082 7.580 23.694 1.00 68.31 97 PRO A N 1
ATOM 756 C CA . PRO A 1 97 ? 0.304 7.904 23.959 1.00 68.31 97 PRO A CA 1
ATOM 757 C C . PRO A 1 97 ? 1.156 7.072 23.008 1.00 68.31 97 PRO A C 1
ATOM 759 O O . PRO A 1 97 ? 1.309 5.853 23.151 1.00 68.31 97 PRO A O 1
ATOM 762 N N . GLN A 1 98 ? 1.692 7.732 21.987 1.00 61.41 98 GLN A N 1
ATOM 763 C CA . GLN A 1 98 ? 2.633 7.094 21.092 1.00 61.41 98 GLN A CA 1
ATOM 764 C C . GLN A 1 98 ? 3.872 6.763 21.916 1.00 61.41 98 GLN A C 1
ATOM 766 O O . GLN A 1 98 ? 4.434 7.624 22.596 1.00 61.41 98 GLN A O 1
ATOM 771 N N . ARG A 1 99 ? 4.305 5.497 21.880 1.00 62.47 99 ARG A N 1
ATOM 772 C CA . ARG A 1 99 ? 5.637 5.157 22.381 1.00 62.47 99 ARG A CA 1
ATOM 773 C C . ARG A 1 99 ? 6.596 6.082 21.642 1.00 62.47 99 ARG A C 1
ATOM 775 O O . ARG A 1 99 ? 6.573 6.069 20.411 1.00 62.47 99 ARG A O 1
ATOM 782 N N . GLN A 1 100 ? 7.395 6.865 22.366 1.00 60.84 100 GLN A N 1
ATOM 783 C CA . GLN A 1 100 ? 8.503 7.561 21.725 1.00 60.84 100 GLN A CA 1
ATOM 784 C C . GLN A 1 100 ? 9.305 6.501 20.986 1.00 60.84 100 GLN A C 1
ATOM 786 O O . GLN A 1 100 ? 9.781 5.537 21.595 1.00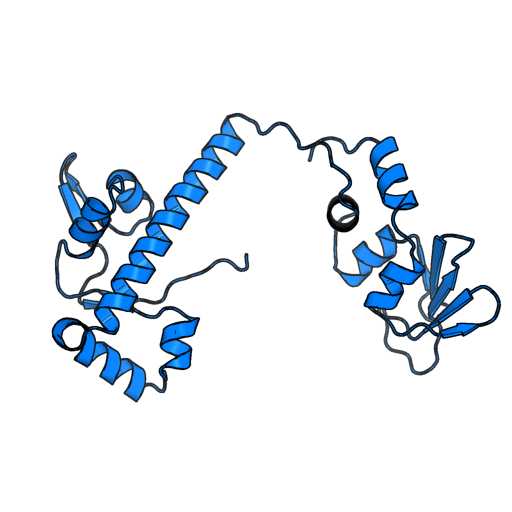 60.84 100 GLN A O 1
ATOM 791 N N . GLU A 1 101 ? 9.354 6.628 19.665 1.00 64.62 101 GLU A N 1
ATOM 792 C CA . GLU A 1 101 ? 10.166 5.732 18.871 1.00 64.62 101 GLU A CA 1
ATOM 793 C C . GLU A 1 101 ? 11.596 5.848 19.353 1.00 64.62 101 GLU A C 1
ATOM 795 O O . GLU A 1 101 ? 12.154 6.942 19.467 1.00 64.62 101 GLU A O 1
ATOM 800 N N . THR A 1 102 ? 12.214 4.703 19.604 1.00 80.00 102 THR A N 1
ATOM 801 C CA . THR A 1 102 ? 13.659 4.681 19.758 1.00 80.00 102 THR A CA 1
ATOM 802 C C . THR A 1 102 ? 14.291 5.264 18.492 1.00 80.00 102 THR A C 1
ATOM 804 O O . THR A 1 102 ? 13.773 5.099 17.382 1.00 80.00 102 THR A O 1
ATOM 807 N N . GLY A 1 103 ? 15.464 5.892 18.613 1.00 83.88 103 GLY A N 1
ATOM 808 C CA . GLY A 1 103 ? 16.188 6.385 17.434 1.00 83.88 103 GLY A CA 1
ATOM 809 C C . GLY A 1 103 ? 16.441 5.287 16.386 1.00 83.88 103 GLY A C 1
ATOM 810 O O . GLY A 1 103 ? 16.567 5.575 15.200 1.00 83.88 103 GLY A O 1
ATOM 811 N N . ARG A 1 104 ? 16.467 4.011 16.800 1.00 83.75 104 ARG A N 1
ATOM 812 C CA . ARG A 1 104 ? 16.533 2.853 15.901 1.00 83.75 104 ARG A CA 1
ATOM 813 C C . ARG A 1 104 ? 15.225 2.627 15.136 1.00 83.75 104 ARG A C 1
ATOM 815 O O . ARG A 1 104 ? 15.289 2.453 13.925 1.00 83.75 104 ARG A O 1
ATOM 822 N N . GLU A 1 105 ? 14.075 2.631 15.808 1.00 81.06 105 GLU A N 1
ATOM 823 C CA . GLU A 1 105 ? 12.757 2.443 15.174 1.00 81.06 105 GLU A CA 1
ATOM 824 C C . GLU A 1 105 ? 12.471 3.543 14.148 1.00 81.06 105 GLU A C 1
ATOM 826 O O . GLU A 1 105 ? 12.145 3.232 13.001 1.00 81.06 105 GLU A O 1
ATOM 831 N N . LYS A 1 106 ? 12.736 4.806 14.509 1.00 85.12 106 LYS A N 1
ATOM 832 C CA . LYS A 1 106 ? 12.589 5.944 13.594 1.00 85.12 106 LYS A CA 1
ATOM 833 C C . 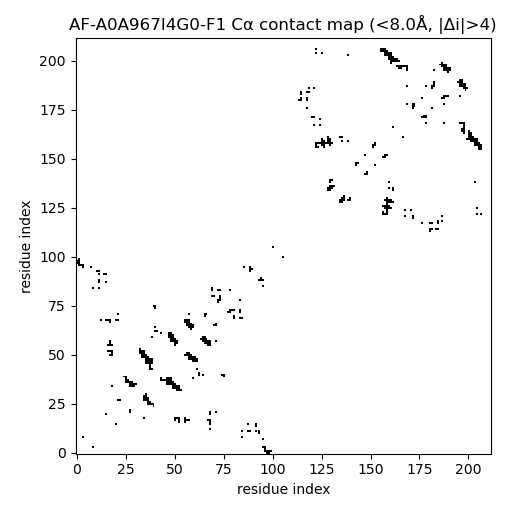LYS A 1 106 ? 13.440 5.770 12.331 1.00 85.12 106 LYS A C 1
ATOM 835 O O . LYS A 1 106 ? 12.921 5.858 11.221 1.00 85.12 106 LYS A O 1
ATOM 840 N N . ARG A 1 107 ? 14.728 5.426 12.482 1.00 88.25 107 ARG A N 1
ATOM 841 C CA . ARG A 1 107 ? 15.633 5.175 11.342 1.00 88.25 107 ARG A CA 1
ATOM 842 C C . ARG A 1 107 ? 15.161 4.026 10.450 1.00 88.25 107 ARG A C 1
ATOM 844 O O . ARG A 1 107 ? 15.275 4.123 9.230 1.00 88.25 107 ARG A O 1
ATOM 851 N N . MET A 1 108 ? 14.639 2.950 11.040 1.00 89.12 108 MET A N 1
ATOM 852 C CA . MET A 1 108 ? 14.102 1.810 10.288 1.00 89.12 108 MET A CA 1
ATOM 853 C C . MET A 1 108 ? 12.852 2.194 9.496 1.00 89.12 108 MET A C 1
ATOM 855 O O . MET A 1 108 ? 12.739 1.816 8.332 1.00 89.12 108 MET A O 1
ATOM 859 N N . ARG A 1 109 ? 11.946 2.980 10.089 1.00 89.19 109 ARG A N 1
ATOM 860 C CA . ARG A 1 109 ? 10.757 3.492 9.399 1.00 89.19 109 ARG A CA 1
ATOM 861 C C . ARG A 1 109 ? 11.138 4.406 8.239 1.00 89.19 109 ARG A C 1
ATOM 863 O O . ARG A 1 109 ? 10.674 4.195 7.126 1.00 89.19 109 ARG A O 1
ATOM 870 N N . GLU A 1 110 ? 12.018 5.377 8.476 1.00 91.94 110 GLU A N 1
ATOM 871 C CA . GLU A 1 110 ? 12.502 6.294 7.437 1.00 91.94 110 GLU A CA 1
ATOM 872 C C . GLU A 1 110 ? 13.219 5.552 6.305 1.00 91.94 110 GLU A C 1
ATOM 874 O O . GLU A 1 110 ? 13.143 5.945 5.142 1.00 91.94 110 GLU A O 1
ATOM 879 N N . LEU A 1 111 ? 13.956 4.483 6.620 1.00 93.06 111 LEU A N 1
ATOM 880 C CA . LEU A 1 111 ? 14.554 3.622 5.606 1.00 93.06 111 LEU A CA 1
ATOM 881 C C . LEU A 1 111 ? 13.485 2.868 4.805 1.00 93.06 111 LEU A C 1
ATOM 883 O O . LEU A 1 111 ? 13.527 2.907 3.580 1.00 93.06 111 LEU A O 1
ATOM 887 N N . ALA A 1 112 ? 12.527 2.224 5.475 1.00 92.69 112 ALA A N 1
ATOM 888 C CA . ALA A 1 112 ? 11.439 1.507 4.813 1.00 92.69 112 ALA A CA 1
ATOM 889 C C . ALA A 1 112 ? 10.643 2.428 3.874 1.00 92.69 112 ALA A C 1
ATOM 891 O O . ALA A 1 112 ? 10.366 2.049 2.740 1.00 92.69 112 ALA A O 1
ATOM 892 N N . GLU A 1 113 ? 10.365 3.658 4.309 1.00 92.75 113 GLU A N 1
ATOM 893 C CA . GLU A 1 113 ? 9.677 4.671 3.507 1.00 92.75 113 GLU A CA 1
ATOM 894 C C . GLU A 1 113 ? 10.458 5.043 2.245 1.00 92.75 113 GLU A C 1
ATOM 896 O O . GLU A 1 113 ? 9.925 5.030 1.136 1.00 92.75 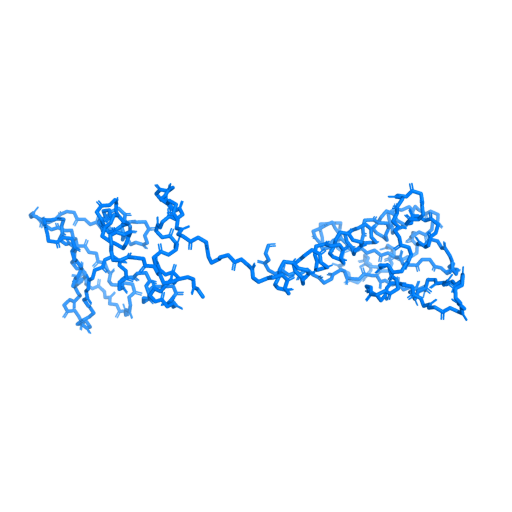113 GLU A O 1
ATOM 901 N N . ARG A 1 114 ? 11.763 5.302 2.392 1.00 95.19 114 ARG A N 1
ATOM 902 C CA . ARG A 1 114 ? 12.643 5.595 1.253 1.00 95.19 114 ARG A CA 1
ATOM 903 C C . ARG A 1 114 ? 12.681 4.443 0.253 1.00 95.19 114 ARG A C 1
ATOM 905 O O . ARG A 1 114 ? 12.604 4.688 -0.948 1.00 95.19 114 ARG A O 1
ATOM 912 N N . LEU A 1 115 ? 12.784 3.203 0.730 1.00 96.25 115 LEU A N 1
ATOM 913 C CA . LEU A 1 115 ? 12.809 2.021 -0.134 1.00 96.25 115 LEU A CA 1
ATOM 914 C C . LEU A 1 115 ? 11.468 1.801 -0.845 1.00 96.25 115 LEU A C 1
ATOM 916 O O . LEU A 1 1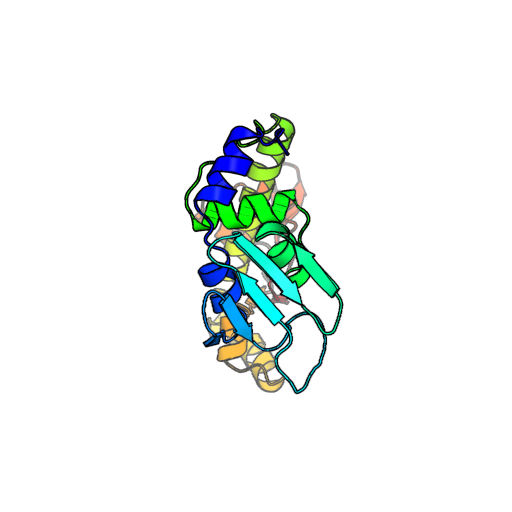15 ? 11.469 1.464 -2.030 1.00 96.25 115 LEU A O 1
ATOM 920 N N . ARG A 1 116 ? 10.338 2.028 -0.162 1.00 95.44 116 ARG A N 1
ATOM 921 C CA . ARG A 1 116 ? 9.001 1.927 -0.765 1.00 95.44 116 ARG A CA 1
ATOM 922 C C . ARG A 1 116 ? 8.829 2.940 -1.887 1.00 95.44 116 ARG A C 1
ATOM 924 O O . ARG A 1 116 ? 8.560 2.547 -3.017 1.00 95.44 116 ARG A O 1
ATOM 931 N N . ARG A 1 117 ? 9.116 4.214 -1.614 1.00 95.88 117 ARG A N 1
ATOM 932 C CA . ARG A 1 117 ? 9.005 5.296 -2.600 1.00 95.88 117 ARG A CA 1
ATOM 933 C C . ARG A 1 117 ? 9.821 5.026 -3.866 1.00 95.88 117 ARG A C 1
ATOM 935 O O . ARG A 1 117 ? 9.399 5.347 -4.973 1.00 95.88 117 ARG A O 1
ATOM 942 N N . VAL A 1 118 ? 11.007 4.438 -3.721 1.00 97.88 118 VAL A N 1
ATOM 943 C CA . VAL A 1 118 ? 11.848 4.089 -4.874 1.00 97.88 118 VAL A CA 1
ATOM 944 C C . VAL A 1 118 ? 11.277 2.901 -5.664 1.00 97.88 118 VAL A C 1
ATOM 946 O O . VAL A 1 118 ? 11.350 2.913 -6.892 1.00 97.88 118 VAL A O 1
ATOM 949 N N . ASN A 1 119 ? 10.661 1.917 -5.002 1.00 97.81 119 ASN A N 1
ATOM 950 C CA . ASN A 1 119 ? 9.946 0.831 -5.683 1.00 97.81 119 ASN A CA 1
ATOM 951 C C . ASN A 1 119 ? 8.695 1.329 -6.421 1.00 97.81 119 ASN A C 1
ATOM 953 O O . ASN A 1 119 ? 8.461 0.904 -7.547 1.00 97.81 119 ASN A O 1
ATOM 957 N N . GLU A 1 120 ? 7.938 2.261 -5.842 1.00 96.81 120 GLU A N 1
ATOM 958 C CA . GLU A 1 120 ? 6.776 2.884 -6.494 1.00 96.81 120 GLU A CA 1
ATOM 959 C C . GLU A 1 120 ? 7.177 3.622 -7.776 1.00 96.81 120 GLU A C 1
ATOM 961 O O . GLU A 1 120 ? 6.560 3.438 -8.825 1.00 96.81 120 GLU A O 1
ATOM 966 N N . LEU A 1 121 ? 8.263 4.401 -7.725 1.00 98.06 121 LEU A N 1
ATOM 967 C CA . LEU A 1 121 ? 8.812 5.069 -8.907 1.00 98.06 121 LEU A CA 1
ATOM 968 C C . LEU A 1 121 ? 9.257 4.068 -9.980 1.00 98.06 121 LEU A C 1
ATOM 970 O O . LEU A 1 121 ? 9.025 4.299 -11.165 1.00 98.06 121 LEU A O 1
ATOM 974 N N . ALA A 1 122 ? 9.884 2.960 -9.582 1.00 98.25 122 ALA A N 1
ATOM 975 C CA . ALA A 1 122 ? 10.296 1.921 -10.519 1.00 98.25 122 ALA A CA 1
ATOM 976 C C . ALA A 1 122 ? 9.095 1.200 -11.149 1.00 98.25 122 ALA A C 1
ATOM 978 O O . ALA A 1 122 ? 9.092 0.977 -12.357 1.00 98.25 122 ALA A O 1
ATOM 979 N N . ALA A 1 123 ? 8.062 0.885 -10.364 1.00 98.00 123 ALA A N 1
ATOM 980 C CA . ALA A 1 123 ? 6.822 0.300 -10.866 1.00 98.00 123 ALA A CA 1
ATOM 981 C C . ALA A 1 123 ? 6.142 1.230 -11.882 1.00 98.00 123 ALA A C 1
ATOM 983 O O . ALA A 1 123 ? 5.800 0.791 -12.977 1.00 98.00 123 ALA A O 1
ATOM 984 N N . ALA A 1 124 ? 6.039 2.526 -11.566 1.00 97.38 124 ALA A N 1
ATOM 985 C CA . ALA A 1 124 ? 5.489 3.525 -12.477 1.00 97.38 124 ALA A CA 1
ATOM 986 C C . ALA A 1 124 ? 6.297 3.626 -13.781 1.00 97.38 124 ALA A C 1
ATOM 988 O O . ALA A 1 124 ? 5.716 3.664 -14.863 1.00 97.38 124 ALA A O 1
ATOM 989 N N . TYR A 1 125 ? 7.632 3.616 -13.695 1.00 98.12 125 TYR A N 1
ATOM 990 C CA . TYR A 1 125 ? 8.504 3.596 -14.870 1.00 98.12 125 TYR A CA 1
ATOM 991 C C . TYR A 1 125 ? 8.259 2.367 -15.748 1.00 98.12 125 TYR A C 1
ATOM 993 O O . TYR A 1 125 ? 8.034 2.506 -16.946 1.00 98.12 125 TYR A O 1
ATOM 1001 N N . PHE A 1 126 ? 8.272 1.164 -15.171 1.00 98.44 126 PHE A N 1
ATOM 1002 C CA . PHE A 1 126 ? 8.090 -0.062 -15.947 1.00 98.44 126 PHE A CA 1
ATOM 1003 C C . PHE A 1 126 ? 6.687 -0.176 -16.544 1.00 98.44 126 PHE A C 1
ATOM 1005 O O . PHE A 1 126 ? 6.545 -0.699 -17.647 1.00 98.44 126 PHE A O 1
ATOM 1012 N N . ASN A 1 127 ? 5.659 0.310 -15.848 1.00 97.94 127 ASN A N 1
ATOM 1013 C CA . ASN A 1 127 ? 4.306 0.385 -16.390 1.00 97.94 127 ASN A CA 1
ATOM 1014 C C . ASN A 1 127 ? 4.238 1.366 -17.570 1.00 97.94 127 ASN A C 1
ATOM 1016 O O . ASN A 1 127 ? 3.743 1.000 -18.630 1.00 97.94 127 ASN A O 1
ATOM 1020 N N . GLN A 1 128 ? 4.830 2.557 -17.440 1.00 96.94 128 GLN A N 1
ATOM 1021 C CA . GLN A 1 128 ? 4.902 3.523 -18.540 1.00 96.94 128 GLN A CA 1
ATOM 1022 C C . GLN A 1 128 ? 5.617 2.942 -19.767 1.00 96.94 128 GLN A C 1
ATOM 1024 O O . GLN A 1 128 ? 5.160 3.127 -20.888 1.00 96.94 128 GLN A O 1
ATOM 1029 N N . VAL A 1 129 ? 6.712 2.212 -19.553 1.00 97.50 129 VAL A N 1
ATOM 1030 C CA . VAL A 1 129 ? 7.437 1.518 -20.622 1.00 97.50 129 VAL A CA 1
ATOM 1031 C C . VAL A 1 129 ? 6.589 0.423 -21.274 1.00 97.50 129 VAL A C 1
ATOM 1033 O O . VAL A 1 129 ? 6.640 0.263 -22.486 1.00 97.50 129 VAL A O 1
ATOM 1036 N N . LEU A 1 130 ? 5.821 -0.349 -20.500 1.00 97.56 130 LEU A N 1
ATOM 1037 C CA . LEU A 1 130 ? 4.942 -1.386 -21.055 1.00 97.56 130 LEU A CA 1
ATOM 1038 C C . LEU A 1 130 ? 3.862 -0.793 -21.969 1.00 97.56 130 LEU A C 1
ATOM 1040 O O . LEU A 1 130 ? 3.515 -1.407 -22.974 1.00 97.56 130 LEU A O 1
ATOM 1044 N N . LEU A 1 131 ? 3.327 0.371 -21.595 1.00 95.56 131 LEU A N 1
ATOM 1045 C CA . LEU A 1 131 ? 2.261 1.060 -22.324 1.00 95.56 131 LEU A CA 1
ATOM 1046 C C . LEU A 1 131 ? 2.766 1.865 -23.531 1.00 95.56 131 LEU A C 1
ATOM 1048 O O . LEU A 1 131 ? 1.962 2.282 -24.359 1.00 95.56 131 LEU A O 1
ATOM 1052 N N . ASP A 1 132 ? 4.075 2.088 -23.640 1.00 94.94 132 ASP A N 1
ATOM 1053 C CA . ASP A 1 132 ? 4.685 2.701 -24.815 1.00 94.94 132 ASP A CA 1
ATOM 1054 C C . ASP A 1 132 ? 4.787 1.678 -25.956 1.00 94.94 132 ASP A C 1
ATOM 1056 O O . ASP A 1 132 ? 5.377 0.608 -25.810 1.00 94.94 132 ASP A O 1
ATOM 1060 N N . GLU A 1 133 ? 4.222 2.009 -27.116 1.00 90.12 133 GLU A N 1
ATOM 1061 C CA . GLU A 1 133 ? 4.111 1.082 -28.249 1.00 90.12 133 GLU A CA 1
ATOM 1062 C C . GLU A 1 133 ? 5.484 0.640 -28.783 1.00 90.12 133 GLU A C 1
ATOM 1064 O O . GLU A 1 133 ? 5.690 -0.539 -29.078 1.00 90.12 133 GLU A O 1
ATOM 1069 N N . ASN A 1 134 ? 6.452 1.561 -28.827 1.00 90.94 134 ASN A N 1
ATOM 1070 C CA . ASN A 1 134 ? 7.781 1.306 -29.386 1.00 90.94 134 ASN A CA 1
ATOM 1071 C C . ASN A 1 134 ? 8.631 0.397 -28.494 1.00 90.94 134 ASN A C 1
ATOM 1073 O O . ASN A 1 134 ? 9.389 -0.439 -28.987 1.00 90.94 134 ASN A O 1
ATOM 1077 N N . SER A 1 135 ? 8.548 0.580 -27.177 1.00 90.31 135 SER A N 1
ATOM 1078 C CA . SER A 1 135 ? 9.379 -0.149 -26.220 1.00 90.31 135 SER A CA 1
ATOM 1079 C C . SER A 1 135 ? 8.673 -1.355 -25.602 1.00 90.31 135 SER A C 1
ATOM 1081 O O . SER A 1 135 ? 9.320 -2.380 -25.386 1.00 90.31 135 SER A O 1
ATOM 1083 N N . GLY A 1 136 ? 7.368 -1.265 -25.345 1.00 92.62 136 GLY A N 1
ATOM 1084 C CA . GLY A 1 136 ? 6.570 -2.258 -24.629 1.00 92.62 136 GLY A CA 1
ATOM 1085 C C . GLY A 1 136 ? 5.588 -3.062 -25.480 1.00 92.62 136 GLY A C 1
ATOM 1086 O O . GLY A 1 136 ? 5.100 -4.083 -24.995 1.00 92.62 136 GLY A O 1
ATOM 1087 N N . GLY A 1 137 ? 5.330 -2.691 -26.740 1.00 94.25 137 GLY A N 1
ATOM 1088 C CA . GLY A 1 137 ? 4.260 -3.282 -27.561 1.00 94.25 137 GLY A CA 1
ATOM 1089 C C . GLY A 1 137 ? 4.289 -4.816 -27.664 1.00 94.25 137 GLY A C 1
ATOM 1090 O O . GLY A 1 137 ? 3.258 -5.477 -27.512 1.00 94.25 137 GLY A O 1
ATOM 1091 N N . ALA A 1 138 ? 5.474 -5.416 -27.825 1.00 95.19 138 ALA A N 1
ATOM 1092 C CA . ALA A 1 138 ? 5.625 -6.875 -27.848 1.00 95.19 138 ALA A CA 1
ATOM 1093 C C . ALA A 1 138 ? 5.296 -7.531 -26.491 1.00 95.19 138 ALA A C 1
ATOM 1095 O O . ALA A 1 138 ? 4.650 -8.578 -26.439 1.00 95.19 138 ALA A O 1
ATOM 1096 N N . ALA A 1 139 ? 5.706 -6.905 -25.383 1.00 96.25 139 ALA A N 1
ATOM 1097 C CA . ALA A 1 139 ? 5.417 -7.382 -24.032 1.00 96.25 139 ALA A CA 1
ATOM 1098 C C . ALA A 1 139 ? 3.925 -7.237 -23.690 1.00 96.25 139 ALA A C 1
ATOM 1100 O O . ALA A 1 139 ? 3.342 -8.135 -23.079 1.00 96.25 139 ALA A O 1
ATOM 1101 N N . LEU A 1 140 ? 3.301 -6.143 -24.135 1.00 96.38 140 LEU A N 1
ATOM 1102 C CA . LEU A 1 140 ? 1.869 -5.899 -24.000 1.00 96.38 140 LEU A CA 1
ATOM 1103 C C . LEU A 1 140 ? 1.052 -6.941 -24.771 1.00 96.38 140 LEU A C 1
ATOM 1105 O O . LEU A 1 140 ? 0.159 -7.565 -24.200 1.00 96.38 140 LEU A O 1
ATOM 1109 N N . THR A 1 141 ? 1.416 -7.200 -26.029 1.00 96.50 141 THR A N 1
ATOM 1110 C CA . THR A 1 141 ? 0.785 -8.239 -26.862 1.00 96.50 141 THR A CA 1
ATOM 1111 C C . THR A 1 141 ? 0.903 -9.615 -26.206 1.00 96.50 141 THR A C 1
ATOM 1113 O O . THR A 1 141 ? -0.071 -10.367 -26.135 1.00 96.50 141 THR A O 1
ATOM 1116 N N . TYR A 1 142 ? 2.079 -9.941 -25.659 1.00 96.75 142 TYR A N 1
ATOM 1117 C CA . TYR A 1 142 ? 2.278 -11.188 -24.927 1.00 96.75 142 TYR A CA 1
ATOM 1118 C C . TYR A 1 142 ? 1.352 -11.291 -23.702 1.00 96.75 142 TYR A C 1
ATOM 1120 O O . TYR A 1 142 ? 0.672 -12.303 -23.539 1.00 96.75 142 TYR A O 1
ATOM 1128 N N . LEU A 1 143 ? 1.260 -10.254 -22.863 1.00 96.81 143 LEU A N 1
ATOM 1129 C CA . LEU A 1 143 ? 0.341 -10.238 -21.716 1.00 96.81 143 LEU A CA 1
ATOM 1130 C C . LEU A 1 143 ? -1.123 -10.440 -22.138 1.00 96.81 143 LEU A C 1
ATOM 1132 O O . LEU A 1 143 ? -1.821 -11.269 -21.550 1.00 96.81 143 LEU A O 1
ATOM 1136 N N . GLN A 1 144 ? -1.560 -9.753 -23.194 1.00 95.31 144 GLN A N 1
ATOM 1137 C CA . GLN A 1 144 ? -2.917 -9.874 -23.732 1.00 95.31 144 GLN A CA 1
ATOM 1138 C C . GLN A 1 144 ? -3.207 -11.294 -24.234 1.00 95.31 144 GLN A C 1
ATOM 1140 O O . GLN A 1 144 ? -4.228 -11.876 -23.873 1.00 95.31 144 GLN A O 1
ATOM 1145 N N . SER A 1 145 ? -2.276 -11.910 -24.972 1.00 96.94 145 SER A N 1
ATOM 1146 C CA . SER A 1 145 ? -2.394 -13.312 -25.413 1.00 96.94 145 SER A CA 1
ATOM 1147 C C . SER A 1 145 ? -2.466 -14.322 -24.259 1.00 96.94 145 SER A C 1
ATOM 1149 O O . SER A 1 145 ? -2.921 -15.450 -24.438 1.00 96.94 145 SER A O 1
ATOM 1151 N N . ARG A 1 146 ? -2.029 -13.923 -23.058 1.00 96.75 146 ARG A N 1
ATOM 1152 C CA . ARG A 1 146 ? -2.098 -14.717 -21.824 1.00 96.75 146 ARG A CA 1
ATOM 1153 C C . ARG A 1 146 ? -3.346 -14.406 -20.990 1.00 96.75 146 ARG A C 1
ATOM 1155 O O . ARG A 1 146 ? -3.446 -14.893 -19.868 1.00 96.75 146 ARG A O 1
ATOM 1162 N N . GLY A 1 147 ? -4.283 -13.621 -21.525 1.00 95.19 147 GLY A N 1
ATOM 1163 C CA . GLY A 1 147 ? -5.541 -13.267 -20.869 1.00 95.19 147 GLY A CA 1
ATOM 1164 C C . GLY A 1 147 ? -5.434 -12.114 -19.871 1.00 95.19 147 GLY A C 1
ATOM 1165 O O . GLY A 1 147 ? -6.375 -11.884 -19.117 1.00 95.19 147 GLY A O 1
ATOM 1166 N N . MET A 1 148 ? -4.317 -11.378 -19.842 1.00 95.69 148 MET A N 1
ATOM 1167 C CA . MET A 1 148 ? -4.205 -10.178 -19.010 1.00 95.69 148 MET A CA 1
ATOM 1168 C C . MET A 1 148 ? -4.734 -8.968 -19.777 1.00 95.69 148 MET A C 1
ATOM 1170 O O . MET A 1 148 ? -4.037 -8.384 -20.608 1.00 95.69 148 MET A O 1
ATOM 1174 N N . GLY A 1 149 ? -5.995 -8.629 -19.512 1.00 92.00 149 GLY A N 1
ATOM 1175 C CA . GLY A 1 149 ? -6.650 -7.459 -20.087 1.00 92.00 149 GLY A CA 1
ATOM 1176 C C . GLY A 1 149 ? -6.136 -6.129 -19.512 1.00 92.00 149 GLY A C 1
ATOM 1177 O O . GLY A 1 149 ? -5.384 -6.121 -18.532 1.00 92.00 149 GLY A O 1
ATOM 1178 N N . PRO A 1 150 ? -6.568 -4.993 -20.090 1.00 92.12 150 PRO A N 1
ATOM 1179 C CA 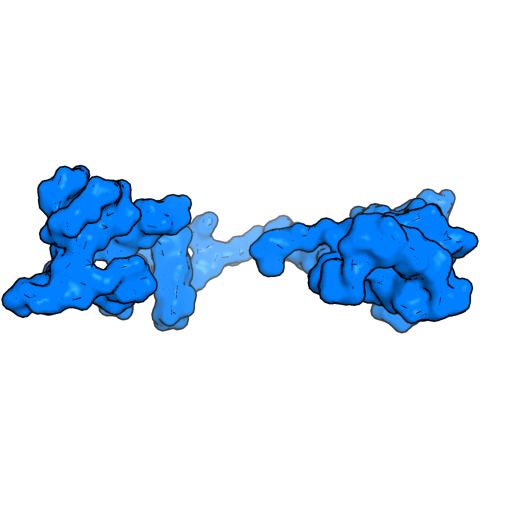. PRO A 1 150 ? -6.156 -3.657 -19.653 1.00 92.12 150 PRO A CA 1
ATOM 1180 C C . PRO A 1 150 ? -6.418 -3.384 -18.166 1.00 92.12 150 PRO A C 1
ATOM 1182 O O . PRO A 1 150 ? -5.562 -2.810 -17.501 1.00 92.12 150 PRO A O 1
ATOM 1185 N N . GLU A 1 151 ? -7.550 -3.858 -17.636 1.00 94.62 151 GLU A N 1
ATOM 1186 C CA . GLU A 1 151 ? -7.925 -3.709 -16.221 1.00 94.62 151 GLU A CA 1
ATOM 1187 C C . GLU A 1 151 ? -6.884 -4.350 -15.293 1.00 94.62 151 GLU A C 1
ATOM 1189 O O . GLU A 1 151 ? -6.344 -3.693 -14.409 1.00 94.62 151 GLU A O 1
ATOM 1194 N N . VAL A 1 152 ? -6.496 -5.602 -15.565 1.00 94.88 152 VAL A N 1
ATOM 1195 C CA . VAL A 1 152 ? -5.478 -6.320 -14.778 1.00 94.88 152 VAL A CA 1
ATOM 1196 C C . VAL A 1 152 ? -4.121 -5.620 -14.864 1.00 94.88 152 VAL A C 1
ATOM 1198 O O . VAL A 1 152 ? -3.420 -5.487 -13.861 1.00 94.88 152 VAL A O 1
ATOM 1201 N N . ILE A 1 153 ? -3.738 -5.159 -16.058 1.00 95.00 153 ILE A N 1
ATOM 1202 C CA . ILE A 1 153 ? -2.479 -4.430 -16.262 1.00 95.00 153 ILE A CA 1
ATOM 1203 C C . ILE A 1 153 ? -2.458 -3.148 -15.423 1.00 95.00 153 ILE A C 1
ATOM 1205 O O . ILE A 1 153 ? -1.428 -2.832 -14.824 1.00 95.00 153 ILE A O 1
ATOM 1209 N N . GLN A 1 154 ? -3.583 -2.437 -15.354 1.00 92.62 154 GLN A N 1
ATOM 1210 C CA . GLN A 1 154 ? -3.719 -1.192 -14.610 1.00 92.62 154 GLN A CA 1
ATOM 1211 C C . GLN A 1 154 ? -3.761 -1.420 -13.092 1.00 92.62 154 GLN A C 1
ATOM 1213 O O . GLN A 1 154 ? -2.952 -0.828 -12.374 1.00 92.62 154 GLN A O 1
ATOM 1218 N N . ASP A 1 155 ? -4.630 -2.306 -12.604 1.00 92.62 155 ASP A N 1
ATOM 1219 C CA . ASP A 1 155 ? -4.837 -2.561 -11.170 1.00 92.62 155 ASP A CA 1
ATOM 1220 C C . ASP A 1 155 ? -3.559 -3.068 -10.489 1.00 92.62 155 ASP A C 1
ATOM 1222 O O . ASP A 1 155 ? -3.141 -2.593 -9.422 1.00 92.62 155 ASP A O 1
ATOM 1226 N N . PHE A 1 156 ? -2.872 -3.998 -11.154 1.00 94.38 156 PHE A N 1
ATOM 1227 C CA . PHE A 1 156 ? -1.627 -4.575 -10.656 1.00 94.38 156 PHE A CA 1
ATOM 1228 C C . PHE A 1 156 ? -0.383 -3.789 -11.086 1.00 94.38 156 PHE A C 1
ATOM 1230 O O . PHE A 1 156 ? 0.718 -4.127 -10.653 1.00 94.38 156 PHE A O 1
ATOM 1237 N N . GLN A 1 157 ? -0.542 -2.722 -11.879 1.00 96.19 157 GLN A N 1
ATOM 1238 C CA . GLN A 1 157 ? 0.547 -1.905 -12.430 1.00 96.19 157 GLN A CA 1
ATOM 1239 C C . GLN A 1 157 ? 1.638 -2.757 -13.088 1.00 96.19 157 GLN A C 1
ATOM 1241 O O . GLN A 1 157 ? 2.834 -2.576 -12.842 1.00 96.19 157 GLN A O 1
ATOM 1246 N N . LEU A 1 158 ? 1.222 -3.716 -13.916 1.00 97.94 158 LEU A N 1
ATOM 1247 C CA . LEU A 1 158 ? 2.160 -4.562 -14.643 1.00 97.94 158 LEU A CA 1
ATOM 1248 C C . LEU A 1 158 ? 3.060 -3.698 -15.519 1.00 97.94 158 LEU A C 1
ATOM 1250 O O . LEU A 1 158 ? 2.643 -2.665 -16.042 1.00 97.94 158 LEU A O 1
ATOM 1254 N N . GLY A 1 159 ? 4.311 -4.111 -15.665 1.00 97.94 159 GLY A N 1
ATOM 1255 C CA . GLY A 1 159 ? 5.309 -3.336 -16.380 1.00 97.94 159 GLY A CA 1
ATOM 1256 C C . GLY A 1 159 ? 6.222 -4.182 -17.247 1.00 97.94 159 GLY A C 1
ATOM 1257 O O . GLY A 1 159 ? 6.153 -5.410 -17.265 1.00 97.94 159 GLY A O 1
ATOM 1258 N N . TYR A 1 160 ? 7.124 -3.507 -17.945 1.00 98.44 160 TYR A N 1
ATOM 1259 C CA . TYR A 1 160 ? 8.151 -4.126 -18.763 1.00 98.44 160 TYR A CA 1
ATOM 1260 C C . TYR A 1 160 ? 9.491 -3.444 -18.510 1.00 98.44 160 TYR A C 1
ATOM 1262 O O . TYR A 1 160 ? 9.606 -2.223 -18.556 1.00 98.44 160 TYR A O 1
ATOM 1270 N N . ALA A 1 161 ? 10.513 -4.249 -18.233 1.00 98.00 161 ALA A N 1
ATOM 1271 C CA . ALA A 1 161 ? 11.896 -3.813 -18.176 1.00 98.00 161 ALA A CA 1
ATOM 1272 C C . ALA A 1 161 ? 12.528 -3.983 -19.567 1.00 98.00 161 ALA A C 1
ATOM 1274 O O . ALA A 1 161 ? 12.696 -5.129 -20.000 1.00 98.00 161 ALA A O 1
ATOM 1275 N N . PRO A 1 162 ? 12.924 -2.897 -20.260 1.00 94.44 162 PRO A N 1
ATOM 1276 C CA . PRO A 1 162 ? 13.551 -2.981 -21.574 1.00 94.44 162 PRO A CA 1
ATOM 1277 C C . PRO A 1 162 ? 14.863 -3.753 -21.545 1.00 94.44 162 PRO A C 1
ATOM 1279 O O . PRO A 1 162 ? 15.484 -3.946 -20.498 1.00 94.44 162 PRO A O 1
ATOM 1282 N N . GLN A 1 163 ? 15.355 -4.123 -22.722 1.00 94.62 163 GLN A N 1
ATOM 1283 C CA . GLN A 1 163 ? 16.709 -4.649 -22.895 1.00 94.62 163 GLN A CA 1
ATOM 1284 C C . GLN A 1 163 ? 17.764 -3.519 -22.840 1.00 94.62 163 GLN A C 1
ATOM 1286 O O . GLN A 1 163 ? 18.633 -3.413 -23.696 1.00 94.62 163 GLN A O 1
ATOM 1291 N N . SER A 1 164 ? 17.674 -2.643 -21.837 1.00 94.31 164 SER A N 1
ATOM 1292 C CA . SER A 1 164 ? 18.637 -1.569 -21.572 1.00 94.31 164 SER A CA 1
ATOM 1293 C C . SER A 1 164 ? 19.395 -1.852 -20.278 1.00 94.31 164 SER A C 1
ATOM 1295 O O . SER A 1 164 ? 18.867 -2.482 -19.366 1.00 94.31 164 SER A O 1
ATOM 1297 N N . TRP A 1 165 ? 20.639 -1.387 -20.188 1.00 95.75 165 TRP A N 1
ATOM 1298 C CA . TRP A 1 165 ? 21.457 -1.523 -18.981 1.00 95.75 165 TRP A CA 1
ATOM 1299 C C . TRP A 1 165 ? 21.25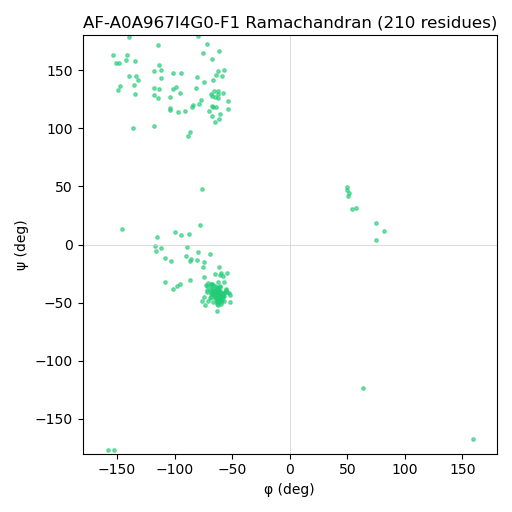0 -0.391 -17.971 1.00 95.75 165 TRP A C 1
ATOM 1301 O O . TRP A 1 165 ? 21.697 -0.518 -16.833 1.00 95.75 165 TRP A O 1
ATOM 1311 N N . ASP A 1 166 ? 20.615 0.712 -18.366 1.00 96.44 166 ASP A N 1
ATOM 1312 C CA . ASP A 1 166 ? 20.587 1.938 -17.562 1.00 96.44 166 ASP A CA 1
ATOM 1313 C C . ASP A 1 166 ? 19.282 2.748 -17.656 1.00 96.44 166 ASP A C 1
ATOM 1315 O O . ASP A 1 166 ? 19.255 3.916 -17.260 1.00 96.44 166 ASP A O 1
ATOM 1319 N N . GLY A 1 167 ? 18.212 2.167 -18.204 1.00 96.19 167 GLY A N 1
ATOM 1320 C CA . GLY A 1 167 ? 16.948 2.871 -18.417 1.00 96.19 167 GLY A CA 1
ATOM 1321 C C . GLY A 1 167 ? 16.310 3.317 -17.100 1.00 96.19 167 GLY A C 1
ATOM 1322 O O . GLY A 1 167 ? 16.033 4.504 -16.912 1.00 96.19 167 GLY A O 1
ATOM 1323 N N . LEU A 1 168 ? 16.163 2.388 -16.150 1.00 97.88 168 LEU A N 1
ATOM 1324 C CA . LEU A 1 168 ? 15.651 2.694 -14.817 1.00 97.88 168 LEU A CA 1
ATOM 1325 C C . LEU A 1 168 ? 16.623 3.605 -14.061 1.00 97.88 168 LEU A C 1
ATOM 1327 O O . LEU A 1 168 ? 16.187 4.579 -13.452 1.00 97.88 168 LEU A O 1
ATOM 1331 N N . LYS A 1 169 ? 17.935 3.347 -14.120 1.00 97.62 169 LYS A N 1
ATOM 1332 C CA . LYS A 1 169 ? 18.956 4.229 -13.524 1.00 97.62 169 LYS A CA 1
ATOM 1333 C C . LYS A 1 169 ? 18.795 5.684 -13.978 1.00 97.62 169 LYS A C 1
ATOM 1335 O O . LYS A 1 169 ? 18.764 6.578 -13.132 1.00 97.62 169 LYS A O 1
ATOM 1340 N N . ARG A 1 170 ? 18.668 5.937 -15.286 1.00 97.44 170 ARG A N 1
ATOM 1341 C CA . ARG A 1 170 ? 18.472 7.292 -15.834 1.00 97.44 170 ARG A CA 1
ATOM 1342 C C . ARG A 1 170 ? 17.154 7.909 -15.373 1.00 97.44 170 ARG A C 1
ATOM 1344 O O . ARG A 1 170 ? 17.140 9.078 -14.987 1.00 97.44 170 ARG A O 1
ATOM 1351 N N . TYR A 1 171 ? 16.077 7.127 -15.347 1.00 97.94 171 TYR A N 1
ATOM 1352 C CA . TYR A 1 171 ? 14.788 7.575 -14.823 1.00 97.94 171 TYR A CA 1
ATOM 1353 C C . TYR A 1 171 ? 14.863 7.965 -13.337 1.00 97.94 171 TYR A C 1
ATOM 1355 O O . TYR A 1 171 ? 14.394 9.026 -12.939 1.00 97.94 171 TYR A O 1
ATOM 1363 N N . LEU A 1 172 ? 15.504 7.152 -12.498 1.00 97.62 172 LEU A N 1
ATOM 1364 C CA . LEU A 1 172 ? 15.644 7.442 -11.070 1.00 97.62 172 LEU A CA 1
ATOM 1365 C C . LEU A 1 172 ? 16.506 8.691 -10.822 1.00 97.62 172 LEU A C 1
ATOM 1367 O O . LEU A 1 172 ? 16.162 9.514 -9.970 1.00 97.62 172 LEU A O 1
ATOM 1371 N N . LEU A 1 173 ? 17.571 8.889 -11.607 1.00 96.94 173 LEU A N 1
ATOM 1372 C CA . LEU A 1 173 ? 18.380 10.112 -11.560 1.00 96.94 173 LEU A CA 1
ATOM 1373 C C . LEU A 1 173 ? 17.569 11.359 -11.931 1.00 96.94 173 LEU A C 1
ATOM 1375 O O . LEU A 1 173 ? 17.659 12.366 -11.228 1.00 96.94 173 LEU A O 1
ATOM 1379 N N . SER A 1 174 ? 16.734 11.299 -12.976 1.00 97.50 174 SER A N 1
ATOM 1380 C CA . SER A 1 174 ? 15.880 12.436 -13.361 1.00 97.50 174 SER A CA 1
ATOM 1381 C C . SER A 1 174 ? 14.839 12.777 -12.285 1.00 97.50 174 SER A C 1
ATOM 1383 O O . SER A 1 174 ? 14.441 13.933 -12.138 1.00 97.50 174 SER A O 1
ATOM 1385 N N . ARG A 1 175 ? 14.464 11.795 -11.456 1.00 97.06 175 ARG A N 1
ATOM 1386 C CA . ARG A 1 175 ? 13.609 11.957 -10.268 1.00 97.06 175 ARG A CA 1
ATOM 1387 C C . ARG A 1 175 ? 14.371 12.321 -8.987 1.00 97.06 175 ARG A C 1
ATOM 1389 O O . ARG A 1 175 ? 13.764 12.346 -7.916 1.00 97.06 175 ARG A O 1
ATOM 1396 N N . LYS A 1 176 ? 15.670 12.636 -9.082 1.00 96.69 176 LYS A N 1
ATOM 1397 C CA . LYS A 1 176 ? 16.549 13.002 -7.953 1.00 96.69 176 LYS A CA 1
ATOM 1398 C C . LYS A 1 176 ? 16.618 11.923 -6.860 1.00 96.69 176 LYS A C 1
ATOM 1400 O O . LYS A 1 176 ? 16.756 12.236 -5.679 1.00 96.69 176 LYS A O 1
ATOM 1405 N N . VAL A 1 177 ? 16.495 10.652 -7.240 1.00 96.06 177 VAL A N 1
ATOM 1406 C CA . VAL A 1 177 ? 16.638 9.516 -6.322 1.00 96.06 177 VAL A CA 1
ATOM 1407 C C . VAL A 1 177 ? 18.120 9.205 -6.115 1.00 96.06 177 VAL A C 1
ATOM 1409 O O . VAL A 1 177 ? 18.885 9.114 -7.074 1.00 96.06 177 VAL A O 1
ATOM 1412 N N . ASP A 1 178 ? 18.523 8.988 -4.862 1.00 94.69 178 ASP A N 1
ATOM 1413 C CA . ASP A 1 178 ? 19.856 8.476 -4.544 1.00 94.69 178 ASP A CA 1
ATOM 1414 C C . ASP A 1 178 ? 20.002 7.023 -5.025 1.00 94.69 178 ASP A C 1
ATOM 1416 O O . ASP A 1 178 ? 19.300 6.117 -4.559 1.00 94.69 178 ASP A O 1
ATOM 1420 N N . LEU A 1 179 ? 20.956 6.785 -5.929 1.00 94.81 179 LEU A N 1
ATOM 1421 C CA . LEU A 1 179 ? 21.221 5.463 -6.496 1.00 94.81 179 LEU A CA 1
ATOM 1422 C C . LEU A 1 179 ? 21.615 4.428 -5.438 1.00 94.81 179 LEU A C 1
ATOM 1424 O O . LEU A 1 179 ? 21.336 3.246 -5.629 1.00 94.81 179 LEU A O 1
ATOM 1428 N N . LYS A 1 180 ? 22.185 4.835 -4.295 1.00 95.19 180 LYS A N 1
ATOM 1429 C CA . LYS A 1 180 ? 22.449 3.900 -3.188 1.00 95.19 180 LYS A CA 1
ATOM 1430 C C . LYS A 1 180 ? 21.154 3.313 -2.629 1.00 95.19 180 LYS A C 1
ATOM 1432 O O . LYS A 1 180 ? 21.108 2.120 -2.337 1.00 95.19 180 LYS A O 1
ATOM 1437 N N . THR A 1 181 ? 20.094 4.119 -2.552 1.00 96.06 181 THR A N 1
ATOM 1438 C CA . THR A 1 181 ? 18.762 3.657 -2.128 1.00 96.06 181 THR A CA 1
ATOM 1439 C C . THR A 1 181 ? 18.184 2.677 -3.149 1.00 96.06 181 THR A C 1
ATOM 1441 O O . THR A 1 181 ? 17.631 1.653 -2.764 1.00 96.06 181 THR A O 1
ATOM 1444 N N . ALA A 1 182 ? 18.371 2.925 -4.449 1.00 97.12 182 ALA A N 1
ATOM 1445 C CA . ALA A 1 182 ? 17.918 2.017 -5.508 1.00 97.12 182 ALA A CA 1
ATOM 1446 C C . ALA A 1 182 ? 18.690 0.683 -5.539 1.00 97.12 182 ALA A C 1
ATOM 1448 O O . ALA A 1 182 ? 18.100 -0.371 -5.781 1.00 97.12 182 ALA A O 1
ATOM 1449 N N . VAL A 1 183 ? 19.994 0.707 -5.244 1.00 97.50 183 VAL A N 1
ATOM 1450 C CA . VAL A 1 183 ? 20.801 -0.509 -5.041 1.00 97.50 183 VAL A CA 1
ATOM 1451 C C . VAL A 1 183 ? 20.314 -1.275 -3.810 1.00 97.50 183 VAL A C 1
ATOM 1453 O O . VAL A 1 183 ? 20.114 -2.484 -3.883 1.00 97.50 183 VAL A O 1
ATOM 1456 N N . GLN A 1 184 ? 20.064 -0.583 -2.694 1.00 96.88 184 GLN A N 1
ATOM 1457 C CA . GLN A 1 184 ? 19.550 -1.198 -1.467 1.00 96.88 184 GLN A CA 1
ATOM 1458 C C . GLN A 1 184 ? 18.140 -1.782 -1.647 1.00 96.88 184 GLN A C 1
ATOM 1460 O O . GLN A 1 184 ? 17.846 -2.843 -1.105 1.00 96.88 184 GLN A O 1
ATOM 1465 N N . ALA A 1 185 ? 17.294 -1.133 -2.451 1.00 96.62 185 ALA A N 1
ATOM 1466 C CA . ALA A 1 185 ? 15.984 -1.638 -2.860 1.00 96.62 185 ALA A CA 1
ATOM 1467 C C . ALA A 1 185 ? 16.077 -2.840 -3.817 1.00 96.62 185 ALA A C 1
ATOM 1469 O O . ALA A 1 185 ? 15.066 -3.456 -4.136 1.00 96.62 185 ALA A O 1
ATOM 1470 N N . GLY A 1 186 ? 17.279 -3.178 -4.294 1.00 97.25 186 GLY A N 1
ATOM 1471 C CA . GLY A 1 186 ? 17.500 -4.293 -5.200 1.00 97.25 186 GLY A CA 1
ATOM 1472 C C . GLY A 1 186 ? 17.056 -4.030 -6.638 1.00 97.25 186 GLY A C 1
ATOM 1473 O O . GLY A 1 186 ? 16.890 -4.985 -7.390 1.00 97.25 186 GLY A O 1
ATOM 1474 N N . LEU A 1 187 ? 16.874 -2.772 -7.034 1.00 97.88 187 LEU A N 1
ATOM 1475 C CA . LEU A 1 187 ? 16.495 -2.394 -8.397 1.00 97.88 187 LEU A CA 1
ATOM 1476 C C . LEU A 1 187 ? 17.713 -2.233 -9.311 1.00 97.88 187 LEU A C 1
ATOM 1478 O O . LEU A 1 187 ? 17.634 -2.496 -10.511 1.00 97.88 187 LEU A O 1
ATOM 1482 N N . LEU A 1 188 ? 18.845 -1.829 -8.731 1.00 98.00 188 LEU A N 1
ATOM 1483 C CA . LEU A 1 188 ? 20.124 -1.672 -9.415 1.00 98.00 188 LEU A CA 1
ATOM 1484 C C . LEU A 1 188 ? 21.168 -2.620 -8.821 1.00 98.00 188 LEU A C 1
ATOM 1486 O O . LEU A 1 188 ? 21.154 -2.926 -7.629 1.00 98.00 188 LEU A O 1
ATOM 1490 N N . VAL A 1 189 ? 22.108 -3.058 -9.652 1.00 97.62 189 VAL A N 1
ATOM 1491 C CA . VAL A 1 189 ? 23.269 -3.848 -9.239 1.00 97.62 189 VAL A CA 1
ATOM 1492 C C . VAL A 1 189 ? 24.496 -2.945 -9.227 1.00 97.62 189 VAL A C 1
ATOM 1494 O O . VAL A 1 189 ? 24.793 -2.266 -10.212 1.00 97.62 189 VAL A O 1
ATOM 1497 N N . LYS A 1 190 ? 25.214 -2.925 -8.101 1.00 96.50 190 LYS A N 1
ATOM 1498 C CA . LYS A 1 190 ? 26.468 -2.177 -7.960 1.00 96.50 190 LYS A CA 1
ATOM 1499 C C . LYS A 1 190 ? 27.546 -2.817 -8.842 1.00 96.50 190 LYS A C 1
ATOM 1501 O O . LYS A 1 190 ? 27.778 -4.018 -8.746 1.00 96.50 190 LYS A O 1
ATOM 1506 N N . LYS A 1 191 ? 28.209 -2.013 -9.678 1.00 93.31 191 LYS A N 1
ATOM 1507 C CA . LYS A 1 191 ? 29.381 -2.414 -10.476 1.00 93.31 191 LYS A CA 1
ATOM 1508 C C . LYS A 1 191 ? 30.682 -1.921 -9.839 1.00 93.31 191 LYS A C 1
ATOM 1510 O O . LYS A 1 191 ? 31.672 -2.640 -9.844 1.00 93.31 191 LYS A O 1
ATOM 1515 N N . SER A 1 192 ? 30.676 -0.711 -9.278 1.00 91.06 192 SER A N 1
ATOM 1516 C CA . SER A 1 192 ? 31.794 -0.113 -8.533 1.00 91.06 192 SER A CA 1
ATOM 1517 C C . SER A 1 192 ? 31.274 0.891 -7.495 1.00 91.06 192 SER A C 1
ATOM 1519 O O . SER A 1 192 ? 30.065 1.074 -7.358 1.00 91.06 192 SER A O 1
ATOM 1521 N N . GLU A 1 193 ? 32.156 1.577 -6.760 1.00 81.62 193 GLU A N 1
ATOM 1522 C CA . GLU A 1 193 ? 31.751 2.628 -5.808 1.00 81.62 193 GLU A CA 1
ATOM 1523 C C . GLU A 1 193 ? 30.947 3.772 -6.439 1.00 81.62 193 GLU A C 1
ATOM 1525 O O . GLU A 1 193 ? 30.139 4.402 -5.757 1.00 81.62 193 GLU A O 1
ATOM 1530 N N . ARG A 1 194 ? 31.143 4.035 -7.736 1.00 82.19 194 ARG A N 1
ATOM 1531 C CA . ARG A 1 194 ? 30.485 5.138 -8.453 1.00 82.19 194 ARG A CA 1
ATOM 1532 C C . ARG A 1 194 ? 29.575 4.682 -9.588 1.00 82.19 194 ARG A C 1
ATOM 1534 O O . ARG A 1 194 ? 28.968 5.532 -10.231 1.00 82.19 194 ARG A O 1
ATOM 1541 N N . ASP A 1 195 ? 29.472 3.378 -9.841 1.00 90.38 195 ASP A N 1
ATOM 1542 C CA . ASP A 1 195 ? 28.707 2.864 -10.974 1.00 90.38 195 ASP A CA 1
ATOM 1543 C C . ASP A 1 195 ? 27.795 1.692 -10.606 1.00 90.38 195 ASP A C 1
ATOM 1545 O O . ASP A 1 195 ? 28.101 0.840 -9.767 1.00 90.38 195 ASP A O 1
ATOM 1549 N N . CYS A 1 196 ? 26.648 1.660 -11.270 1.00 96.25 196 CYS A N 1
ATOM 1550 C CA . CYS A 1 196 ? 25.611 0.649 -11.142 1.00 96.25 196 CYS A CA 1
ATOM 1551 C C . CYS A 1 196 ? 24.801 0.564 -12.441 1.00 96.25 196 CYS A C 1
ATOM 1553 O O . CYS A 1 196 ? 24.849 1.472 -13.278 1.00 96.25 196 CYS A O 1
ATOM 1555 N N . TYR A 1 197 ? 24.067 -0.534 -12.593 1.00 97.25 197 TYR A N 1
ATOM 1556 C CA . TYR A 1 197 ? 23.239 -0.827 -13.762 1.00 97.25 197 TYR A CA 1
ATOM 1557 C C . TYR A 1 197 ? 21.919 -1.488 -13.350 1.00 97.25 197 TYR A C 1
ATOM 1559 O O . TYR A 1 197 ? 21.788 -1.992 -12.233 1.00 97.25 197 TYR A O 1
ATOM 1567 N N . ASP A 1 198 ? 20.940 -1.486 -14.249 1.00 98.06 198 ASP A N 1
ATOM 1568 C CA . ASP A 1 198 ? 19.597 -2.013 -14.009 1.00 98.06 198 ASP A CA 1
ATOM 1569 C C . ASP A 1 198 ? 19.636 -3.518 -13.719 1.00 98.06 198 ASP A C 1
ATOM 1571 O O . ASP A 1 198 ? 20.218 -4.284 -14.489 1.00 98.06 198 ASP A O 1
ATOM 1575 N N . ARG A 1 199 ? 18.999 -3.982 -12.632 1.00 98.19 199 ARG A N 1
ATOM 1576 C CA . ARG A 1 199 ? 18.923 -5.422 -12.321 1.00 98.19 199 ARG A CA 1
ATOM 1577 C C . ARG A 1 199 ? 18.044 -6.171 -13.322 1.00 98.19 199 ARG A C 1
ATOM 1579 O O . ARG A 1 199 ? 18.418 -7.255 -13.770 1.00 98.19 199 ARG A O 1
ATOM 1586 N N . PHE A 1 200 ? 16.879 -5.613 -13.635 1.00 97.69 200 PHE A N 1
ATOM 1587 C CA . PHE A 1 200 ? 15.873 -6.240 -14.487 1.00 97.69 200 PHE A CA 1
ATOM 1588 C C . PHE A 1 200 ? 16.025 -5.754 -15.920 1.00 97.69 200 PHE A C 1
ATOM 1590 O O . PHE A 1 200 ? 16.117 -4.553 -16.155 1.00 97.69 200 PHE A O 1
ATOM 1597 N N . ARG A 1 201 ? 16.067 -6.692 -16.869 1.00 96.94 201 ARG A N 1
ATOM 1598 C CA . ARG A 1 201 ? 16.233 -6.413 -18.298 1.00 96.94 201 ARG A CA 1
ATOM 1599 C C . ARG A 1 201 ? 15.486 -7.456 -19.105 1.00 96.94 201 ARG A C 1
ATOM 1601 O O . ARG A 1 201 ? 15.592 -8.638 -18.782 1.00 96.94 201 ARG A O 1
ATOM 1608 N N . HIS A 1 202 ? 14.780 -7.011 -20.136 1.00 96.81 202 HIS A N 1
ATOM 1609 C CA . HIS A 1 202 ? 13.975 -7.842 -21.030 1.00 96.81 202 HIS A CA 1
ATOM 1610 C C . HIS A 1 202 ? 13.022 -8.790 -20.276 1.00 96.81 202 HIS A C 1
ATOM 1612 O O . HIS A 1 202 ? 13.012 -10.003 -20.481 1.00 96.81 202 HIS A O 1
ATOM 1618 N N . ARG A 1 203 ? 12.269 -8.237 -19.318 1.00 97.44 203 ARG A N 1
ATOM 1619 C CA . ARG A 1 203 ? 11.365 -8.995 -18.438 1.00 97.44 203 ARG A CA 1
ATOM 1620 C C . ARG A 1 203 ? 10.061 -8.251 -18.224 1.00 97.44 203 ARG A C 1
ATOM 1622 O O . ARG A 1 203 ? 10.060 -7.031 -18.093 1.00 97.44 203 ARG A O 1
ATOM 1629 N N . LEU A 1 204 ? 8.976 -9.007 -18.106 1.00 97.88 204 LEU A N 1
ATOM 1630 C CA . LEU A 1 204 ? 7.752 -8.509 -17.493 1.00 97.88 204 LEU A CA 1
ATOM 1631 C C . LEU A 1 204 ? 7.986 -8.254 -16.006 1.00 97.88 204 LEU A C 1
ATOM 1633 O O . LEU A 1 204 ? 8.670 -9.027 -15.330 1.00 97.88 204 LEU A O 1
ATOM 1637 N N . MET A 1 205 ? 7.399 -7.174 -15.516 1.00 98.25 205 MET A N 1
ATOM 1638 C CA . MET A 1 205 ? 7.531 -6.701 -14.151 1.00 98.25 205 MET A CA 1
ATOM 1639 C C . MET A 1 205 ? 6.180 -6.797 -13.456 1.00 98.25 205 MET A C 1
ATOM 1641 O O . MET A 1 205 ? 5.186 -6.258 -13.935 1.00 98.25 205 MET A O 1
ATOM 1645 N N . PHE A 1 206 ? 6.173 -7.471 -12.311 1.00 97.69 206 PHE A N 1
ATOM 1646 C CA . PHE A 1 206 ? 5.005 -7.654 -11.456 1.00 97.69 206 PHE A CA 1
ATOM 1647 C C . PHE A 1 206 ? 5.314 -7.002 -10.106 1.00 97.69 206 PHE A C 1
ATOM 1649 O O . PHE A 1 206 ? 6.099 -7.563 -9.335 1.00 97.69 206 PHE A O 1
ATOM 1656 N N . PRO A 1 207 ? 4.789 -5.797 -9.827 1.00 96.12 207 PRO A N 1
ATOM 1657 C CA . PRO A 1 207 ? 4.992 -5.149 -8.538 1.00 96.12 207 PRO A CA 1
ATOM 1658 C C . PRO A 1 207 ? 4.392 -5.976 -7.396 1.00 96.12 207 PRO A C 1
ATOM 1660 O O . PRO A 1 207 ? 3.238 -6.395 -7.459 1.00 96.12 207 PRO A O 1
ATOM 1663 N N . ILE A 1 208 ? 5.165 -6.179 -6.329 1.00 94.50 208 ILE A N 1
ATOM 1664 C CA . ILE A 1 208 ? 4.684 -6.807 -5.094 1.00 94.50 208 ILE A CA 1
ATOM 1665 C C . ILE A 1 208 ? 4.330 -5.682 -4.123 1.00 94.50 208 ILE A C 1
ATOM 1667 O O . ILE A 1 208 ? 5.213 -4.939 -3.692 1.00 94.50 208 ILE A O 1
ATOM 1671 N N . LYS A 1 209 ? 3.042 -5.550 -3.804 1.00 89.81 209 LYS A N 1
ATOM 1672 C CA . LYS A 1 209 ? 2.513 -4.535 -2.882 1.00 89.81 209 LYS A CA 1
ATOM 1673 C C . LYS A 1 209 ? 2.233 -5.166 -1.517 1.00 89.81 209 LYS A C 1
ATOM 1675 O O . LYS A 1 209 ? 1.902 -6.351 -1.446 1.00 89.81 209 LYS A O 1
ATOM 1680 N N . ASP A 1 210 ? 2.399 -4.402 -0.439 1.00 83.19 210 ASP A N 1
ATOM 1681 C CA . ASP A 1 210 ? 1.894 -4.826 0.866 1.00 83.19 210 ASP A CA 1
ATOM 1682 C C . ASP A 1 210 ? 0.368 -4.643 0.927 1.00 83.19 210 ASP A C 1
ATOM 1684 O O . ASP A 1 210 ? -0.234 -4.000 0.075 1.00 83.19 210 ASP A O 1
ATOM 1688 N N . MET A 1 211 ? -0.281 -5.267 1.913 1.00 70.06 211 MET A N 1
ATOM 1689 C CA . MET A 1 211 ? -1.738 -5.165 2.108 1.00 70.06 211 MET A CA 1
ATOM 1690 C C . MET A 1 211 ? -2.163 -3.839 2.769 1.00 70.06 211 MET A C 1
ATOM 1692 O O . MET A 1 211 ? -3.239 -3.779 3.363 1.00 70.06 211 MET A O 1
ATOM 1696 N N . ARG A 1 212 ? -1.288 -2.828 2.784 1.00 52.75 212 ARG A N 1
ATOM 1697 C CA . ARG A 1 212 ? -1.538 -1.550 3.454 1.00 52.75 212 ARG A CA 1
ATOM 1698 C C . ARG A 1 212 ? -2.030 -0.487 2.492 1.00 52.75 212 ARG A C 1
ATOM 1700 O O . ARG A 1 212 ? -1.632 -0.524 1.311 1.00 52.75 212 ARG A O 1
#

Secondary structure (DSSP, 8-state):
-----HHHHHHHHHH--HHHHHHTTS--EEETTEEEE--SSS--SS--EEEETTTTEEEETTT--EE-HHHHHHHHHT--HHHHHHHHHHHTT----PPPPPHHHHHHHHHHHHHHHHHHHHHHHHHHHHHSHHHHHHHHHHHHHTT--HHHHHHTT-EEE-S-SSHHHHHHHHTT--HHHHHHTTSEEE-SSS-EEES--SEEE-------

Foldseek 3Di:
DPDFDPVLLVVLQVLDQLCVLVCVVFPWDDDPQWTWTPDPQDDDDDIQWIAGRVVQKIAGPPPGDIDHSLSVCCRNVVDDSVVSSVVSCVVSVNDTPDDPDDPVRVVVVVLVVLLVVLLVLLLQQFLVQLPDCVRNVVVVVVCVVVVCDPVNCVVQSKGFAEQDFCSSVVSCVVVVRDVVSCVVSVQWPDPDPPDITGPDYGDIDGDDDDPD

Radius of gyration: 26.21 Å; Cα contacts (8 Å, |Δi|>4): 295; chains: 1; bounding box: 69×33×62 Å

Solvent-accessible surface area (backbone atoms only — not comparable to full-atom values): 12075 Å² total; per-residue (Å²): 128,39,84,78,52,66,68,57,55,50,51,42,53,73,71,52,54,36,61,66,58,50,47,74,79,35,76,62,44,81,56,90,83,30,30,38,20,62,49,94,86,55,93,72,90,64,68,38,22,35,36,32,67,88,74,44,33,39,41,23,76,80,80,66,54,62,38,43,56,54,53,48,42,20,67,77,66,72,37,53,71,72,52,30,52,49,54,50,16,62,76,69,71,48,86,72,76,71,49,80,68,51,77,65,55,49,53,51,51,56,47,53,50,55,38,48,56,50,50,53,53,48,38,52,50,21,23,54,36,23,74,32,66,91,79,8,37,72,60,44,52,51,40,43,78,70,71,45,47,73,65,57,38,58,80,52,38,38,18,28,32,53,86,45,60,43,60,64,55,52,52,38,51,79,69,71,48,61,64,68,53,37,35,74,59,60,52,28,42,79,75,51,101,89,41,65,34,38,60,62,50,67,39,80,39,76,62,87,76,75,99,120

pLDDT: mean 92.15, std 8.26, range [49.34, 98.44]

Nearest PDB structures (foldseek):
  1d0q-assembly1_B  TM=9.540E-01  e=2.276E-11  Geobacillus stearothermophilus
  2au3-assembly1_A  TM=4.602E-01  e=1.643E-14  Aquifex aeolicus
  5guj-assembly1_A  TM=9.080E-01  e=2.984E-06  Bacillus subtilis subsp. subtilis str. 168
  4edv-assembly1_A  TM=9.089E-01  e=9.584E-06  Staphylococcus aureus
  4e2k-assembly1_A  TM=9.077E-01  e=1.620E-05  Staphylococcus aureus

Sequence (212 aa):
MGRINREIIEEVRAAANIVDIVGSYVSLRKRGKNYMGLCPFHGEKDPSFTVSDEKQIFHCFGCGASGSVFDFLMRSRNLSFAEAVKELANRYSIPLPQRQETGREKRMRELAERLRRVNELAAAYFNQVLLDENSGGAALTYLQSRGMGPEVIQDFQLGYAPQSWDGLKRYLLSRKVDLKTAVQAGLLVKKSERDCYDRFRHRLMFPIKDMR